Protein AF-A0A662WPT4-F1 (afdb_monomer)

Foldseek 3Di:
DWDDPDPPDIDDQDDDPPDDLLVSQQVVCVVVVNNPPPCSVVSSVVSSVVVVVVVVVVVVVVVVVVVVVVVVVVPPPPPAQFPDWDFDADPNDTDTQGHHPPDQLLVSQLVVLVVVQVVCCVPPVDDDDPVVSVVSSVVRSVVVVVVVVVVVVVVVVVVVVPDDDDDDDDDDDDDDDDDDDPPPVLAAFDDWDWDDPPPRDTDIQTHGPNDDLLVSLCVVCVVVVHDPVCSVVSSVVVVVVVVVD

Solvent-accessible surface area (backbone atoms only — not comparable to full-atom values): 14782 Å² total; per-residue (Å²): 84,85,40,80,76,58,95,92,39,71,47,74,47,81,82,62,92,91,60,58,59,59,60,47,39,47,54,48,36,41,73,75,70,44,58,85,43,98,53,31,70,58,49,39,54,54,51,30,50,52,50,52,52,51,50,50,50,53,52,50,53,49,50,53,50,50,51,53,54,51,54,57,67,75,62,57,72,82,71,76,74,57,76,47,69,48,82,41,78,56,97,89,44,78,44,73,49,72,40,51,85,92,63,55,46,58,60,55,22,40,52,50,44,53,56,54,44,54,51,47,29,72,76,69,72,52,82,77,52,78,64,55,50,50,50,48,19,54,52,46,20,47,50,49,50,52,54,53,52,50,51,51,48,52,53,52,49,58,56,57,74,64,59,74,84,78,79,91,74,92,78,84,86,83,88,89,81,82,91,78,77,89,76,50,92,42,53,57,76,72,52,66,47,78,42,75,70,84,82,86,50,70,48,77,46,77,40,32,72,66,56,53,52,66,59,49,31,49,49,48,23,65,73,70,74,44,63,74,84,49,31,65,60,48,26,51,53,52,52,52,55,62,72,74,109

pLDDT: mean 75.07, std 15.68, range [32.78, 92.69]

Nearest PDB structures (foldseek):
  2k8c-assembly1_B  TM=8.422E-01  e=6.485E-02  Homo sapiens
  2k8b-assembly1_B  TM=8.523E-01  e=1.254E-01  Homo sapiens
  3pst-assembly1_A  TM=7.151E-01  e=6.485E-02  Saccharomyces cerevisiae
  3psp-assembly1_A  TM=7.150E-01  e=9.865E-02  Saccharomyces cerevisiae

Mean predicted aligned error: 21.27 Å

Radius of gyration: 32.69 Å; Cα contacts (8 Å, |Δi|>4): 175; chains: 1; bounding box: 80×48×85 Å

Structure (mmCIF, N/CA/C/O backbone):
data_AF-A0A662WPT4-F1
#
_entry.id   AF-A0A662WPT4-F1
#
loop_
_atom_site.group_PDB
_atom_site.id
_atom_site.type_symbol
_atom_site.label_atom_id
_atom_site.label_alt_id
_atom_site.label_comp_id
_atom_site.label_asym_id
_atom_site.label_entity_id
_atom_site.label_seq_id
_atom_site.pdbx_PDB_ins_code
_atom_site.Cartn_x
_atom_site.Cartn_y
_atom_site.Cartn_z
_atom_site.occupancy
_atom_site.B_iso_or_equiv
_atom_site.auth_seq_id
_atom_site.auth_comp_id
_atom_site.auth_asym_id
_atom_site.auth_atom_id
_atom_site.pdbx_PDB_model_num
ATOM 1 N N . MET A 1 1 ? 23.064 -5.257 -16.727 1.00 77.50 1 MET A N 1
ATOM 2 C CA . MET A 1 1 ? 23.831 -3.993 -16.753 1.00 77.50 1 MET A CA 1
ATOM 3 C C . MET A 1 1 ? 24.475 -3.881 -18.125 1.00 77.50 1 MET A C 1
ATOM 5 O O . MET A 1 1 ? 25.220 -4.794 -18.463 1.00 77.50 1 MET A O 1
ATOM 9 N N . PRO A 1 2 ? 24.202 -2.824 -18.907 1.00 80.00 2 PRO A N 1
ATOM 10 C CA . PRO A 1 2 ? 24.787 -2.681 -20.236 1.00 80.00 2 PRO A CA 1
ATOM 11 C C . PRO A 1 2 ? 26.284 -2.364 -20.130 1.00 80.00 2 PRO A C 1
ATOM 13 O O . PRO A 1 2 ? 26.676 -1.429 -19.432 1.00 80.00 2 PRO A O 1
ATOM 16 N N . ILE A 1 3 ? 27.116 -3.149 -20.813 1.00 82.81 3 ILE A N 1
ATOM 17 C CA . ILE A 1 3 ? 28.569 -2.973 -20.894 1.00 82.81 3 ILE A CA 1
ATOM 18 C C . ILE A 1 3 ? 28.941 -2.600 -22.325 1.00 82.81 3 ILE A C 1
ATOM 20 O O . ILE A 1 3 ? 28.605 -3.314 -23.272 1.00 82.81 3 ILE A O 1
ATOM 24 N N . ASN A 1 4 ? 29.676 -1.499 -22.481 1.00 80.31 4 ASN A N 1
ATOM 25 C CA . ASN A 1 4 ? 30.210 -1.094 -23.774 1.00 80.31 4 ASN A CA 1
ATOM 26 C C . ASN A 1 4 ? 31.539 -1.816 -24.038 1.00 80.31 4 ASN A C 1
ATOM 28 O O . ASN A 1 4 ? 32.484 -1.695 -23.260 1.00 80.31 4 ASN A O 1
ATOM 32 N N . LEU A 1 5 ? 31.602 -2.572 -25.132 1.00 75.31 5 LEU A N 1
ATOM 33 C CA . LEU A 1 5 ? 32.751 -3.399 -25.512 1.00 75.31 5 LEU A CA 1
ATOM 34 C C . LEU A 1 5 ? 33.622 -2.744 -26.602 1.00 75.31 5 LEU A C 1
ATOM 36 O O . LEU A 1 5 ? 34.556 -3.375 -27.096 1.00 75.31 5 LEU A O 1
ATOM 40 N N . GLY A 1 6 ? 33.336 -1.490 -26.975 1.00 65.94 6 GLY A N 1
ATOM 41 C CA . GLY A 1 6 ? 33.958 -0.802 -28.111 1.00 65.94 6 GLY A CA 1
ATOM 42 C C . GLY A 1 6 ? 33.267 -1.097 -29.450 1.00 65.94 6 GLY A C 1
ATOM 43 O O . GLY A 1 6 ? 32.411 -1.974 -29.543 1.00 65.94 6 GLY A O 1
ATOM 44 N N . ASP A 1 7 ? 33.598 -0.3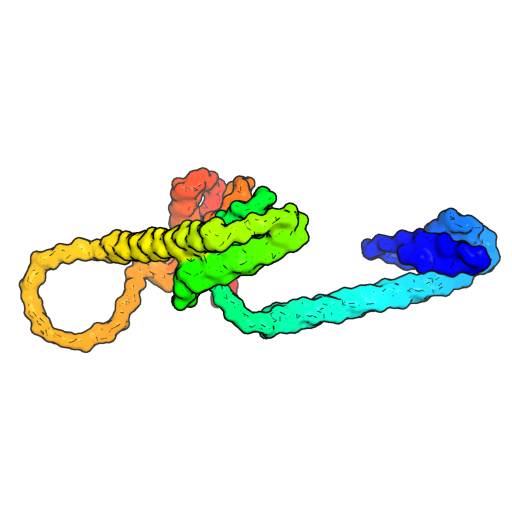20 -30.491 1.00 62.22 7 ASP A N 1
ATOM 45 C CA . ASP A 1 7 ? 33.079 -0.476 -31.868 1.00 62.22 7 ASP A CA 1
ATOM 46 C C . ASP A 1 7 ? 31.544 -0.641 -31.966 1.00 62.22 7 ASP A C 1
ATOM 48 O O . ASP A 1 7 ? 31.036 -1.487 -32.700 1.00 62.22 7 ASP A O 1
ATOM 52 N N . GLN A 1 8 ? 30.793 0.166 -31.202 1.00 58.94 8 GLN A N 1
ATOM 53 C CA . GLN A 1 8 ? 29.320 0.127 -31.127 1.00 58.94 8 GLN A CA 1
ATOM 54 C C . GLN A 1 8 ? 28.723 -1.213 -30.652 1.00 58.94 8 GLN A C 1
ATOM 56 O O . GLN A 1 8 ? 27.535 -1.461 -30.855 1.00 58.94 8 GLN A O 1
ATOM 61 N N . LYS A 1 9 ? 29.514 -2.081 -30.012 1.00 67.88 9 LYS A N 1
ATOM 62 C CA . LYS A 1 9 ? 29.007 -3.308 -29.395 1.00 67.88 9 LYS A CA 1
ATOM 63 C C . LYS A 1 9 ? 28.690 -3.071 -27.928 1.00 67.88 9 LYS A C 1
ATOM 65 O O . LYS A 1 9 ? 29.564 -2.733 -27.132 1.00 67.88 9 LYS A O 1
ATOM 70 N N . GLU A 1 10 ? 27.434 -3.303 -27.583 1.00 79.81 10 GLU A N 1
ATOM 71 C CA . GLU A 1 10 ? 26.943 -3.325 -26.212 1.00 79.81 10 GLU A CA 1
ATOM 72 C C . GLU A 1 10 ? 26.478 -4.741 -25.888 1.00 79.81 10 GLU A C 1
ATOM 74 O O . GLU A 1 10 ? 25.892 -5.422 -26.733 1.00 79.81 10 GLU A O 1
ATOM 79 N N . ALA A 1 11 ? 26.779 -5.204 -24.680 1.00 82.75 11 ALA A N 1
ATOM 80 C CA . ALA A 1 11 ? 26.314 -6.491 -24.191 1.00 82.75 11 ALA A CA 1
ATOM 81 C C . ALA A 1 11 ? 25.865 -6.363 -22.739 1.00 82.75 11 ALA A C 1
ATOM 83 O O . ALA A 1 11 ? 26.488 -5.663 -21.939 1.00 82.75 11 ALA A O 1
ATOM 84 N N . ASP A 1 12 ? 24.783 -7.054 -22.400 1.00 86.50 12 ASP A N 1
ATOM 85 C CA . ASP A 1 12 ? 24.249 -7.047 -21.048 1.00 86.50 12 ASP A CA 1
ATOM 86 C C . ASP A 1 12 ? 24.992 -8.043 -20.165 1.00 86.50 12 ASP A C 1
ATOM 88 O O . ASP A 1 12 ? 24.944 -9.256 -20.369 1.00 86.50 12 ASP A O 1
ATOM 92 N N . LEU A 1 13 ? 25.656 -7.516 -19.140 1.00 87.94 13 LEU A N 1
ATOM 93 C CA . LEU A 1 13 ? 26.200 -8.311 -18.054 1.00 87.94 13 LEU A CA 1
ATOM 94 C C . LEU A 1 13 ? 25.095 -8.555 -17.026 1.00 87.94 13 LEU A C 1
ATOM 96 O O . LEU A 1 13 ? 24.533 -7.615 -16.449 1.00 87.94 13 LEU A O 1
ATOM 100 N N . ILE A 1 14 ? 24.784 -9.831 -16.816 1.00 87.38 14 ILE A N 1
ATOM 101 C CA . ILE A 1 14 ? 23.844 -10.300 -15.800 1.00 87.38 14 ILE A CA 1
ATOM 102 C C . ILE A 1 14 ? 24.652 -10.615 -14.543 1.00 87.38 14 ILE A C 1
ATOM 104 O O . ILE A 1 14 ? 25.591 -11.403 -14.599 1.00 87.38 14 ILE A O 1
ATOM 108 N N . TYR A 1 15 ? 24.298 -9.982 -13.429 1.00 88.25 15 TYR A N 1
ATOM 109 C CA . TYR A 1 15 ? 24.916 -10.199 -12.125 1.00 88.25 15 TYR A CA 1
ATOM 110 C C . TYR A 1 15 ? 23.827 -10.560 -11.120 1.00 88.25 15 TYR A C 1
ATOM 112 O O . TYR A 1 15 ? 22.798 -9.882 -11.078 1.00 88.25 15 TYR A O 1
ATOM 120 N N . PHE A 1 16 ? 24.062 -11.605 -10.331 1.00 87.69 16 PHE A N 1
ATOM 121 C CA . PHE A 1 16 ? 23.187 -12.004 -9.236 1.00 87.69 16 PHE A CA 1
ATOM 122 C C . PHE A 1 16 ? 23.837 -11.660 -7.900 1.00 87.69 16 PHE A C 1
ATOM 124 O O . PHE A 1 16 ? 25.051 -11.765 -7.728 1.00 87.69 16 PHE A O 1
ATOM 131 N N . GLU A 1 17 ? 23.020 -11.224 -6.948 1.00 83.25 17 GLU A N 1
ATOM 132 C CA . GLU A 1 17 ? 23.488 -10.905 -5.606 1.00 83.25 17 GLU A CA 1
ATOM 133 C C . GLU A 1 17 ? 24.092 -12.147 -4.933 1.00 83.25 17 GLU A C 1
ATOM 135 O O . GLU A 1 17 ? 23.512 -13.231 -4.965 1.00 83.25 17 GLU A O 1
ATOM 140 N N . GLY A 1 18 ? 25.280 -11.988 -4.344 1.00 84.06 18 GLY A N 1
ATOM 141 C CA . GLY A 1 18 ? 26.042 -13.086 -3.743 1.00 84.06 18 GLY A CA 1
ATOM 142 C C . GLY A 1 18 ? 27.049 -13.754 -4.685 1.00 84.06 18 GLY A C 1
ATOM 143 O O . GLY A 1 18 ? 27.924 -14.478 -4.205 1.00 84.06 18 GLY A O 1
ATOM 144 N N . ASP A 1 19 ? 27.005 -13.467 -5.990 1.00 91.25 19 ASP A N 1
ATOM 145 C CA . ASP A 1 19 ? 28.020 -13.952 -6.925 1.00 91.25 19 ASP A CA 1
ATOM 146 C C . ASP A 1 19 ? 29.347 -13.195 -6.775 1.00 91.25 19 ASP A C 1
ATOM 148 O O . ASP A 1 19 ? 29.404 -11.990 -6.492 1.00 91.25 19 ASP A O 1
ATOM 152 N N . SER A 1 20 ? 30.447 -13.902 -7.053 1.00 92.69 20 SER A N 1
ATOM 153 C CA . SER A 1 20 ? 31.756 -13.273 -7.235 1.00 92.69 20 SER A CA 1
ATOM 154 C C . SER A 1 20 ? 31.750 -12.441 -8.512 1.00 92.69 20 SER A C 1
ATOM 156 O O . SER A 1 20 ? 31.581 -12.971 -9.610 1.00 92.69 20 SER A O 1
ATOM 158 N N . VAL A 1 21 ? 32.009 -11.141 -8.364 1.00 91.38 21 VAL A N 1
ATOM 159 C CA . VAL A 1 21 ? 32.091 -10.199 -9.487 1.00 91.38 21 VAL A CA 1
ATOM 160 C C . VAL A 1 21 ? 33.093 -10.677 -10.536 1.00 91.38 21 VAL A C 1
ATOM 162 O O . VAL A 1 21 ? 32.777 -10.690 -11.723 1.00 91.38 21 VAL A O 1
ATOM 165 N N . GLU A 1 22 ? 34.269 -11.130 -10.104 1.00 91.81 22 GLU A N 1
ATOM 166 C CA . GLU A 1 22 ? 35.325 -11.618 -10.995 1.00 91.81 22 GLU A CA 1
ATOM 167 C C . GLU A 1 22 ? 34.843 -12.825 -11.794 1.00 91.81 22 GLU A C 1
ATOM 169 O O . GLU A 1 22 ? 35.018 -12.874 -13.011 1.00 91.81 22 GLU A O 1
ATOM 174 N N . ARG A 1 23 ? 34.170 -13.772 -11.131 1.00 90.94 23 ARG A N 1
ATOM 175 C CA . ARG A 1 23 ? 33.665 -14.976 -11.789 1.00 90.94 23 ARG A CA 1
ATOM 176 C C . ARG A 1 23 ? 32.586 -14.654 -12.820 1.00 90.94 23 ARG A C 1
ATOM 178 O O . ARG A 1 23 ? 32.588 -15.223 -13.911 1.00 90.94 23 ARG A O 1
ATOM 185 N N . THR A 1 24 ? 31.683 -13.736 -12.494 1.00 92.19 24 THR A N 1
ATOM 186 C CA . THR A 1 24 ? 30.631 -13.277 -13.406 1.00 92.19 24 THR A CA 1
ATOM 187 C C . THR A 1 24 ? 31.223 -12.561 -14.621 1.00 92.19 24 THR A C 1
ATOM 189 O O . THR A 1 24 ? 30.808 -12.809 -15.753 1.00 92.19 24 THR A O 1
ATOM 192 N N . VAL A 1 25 ? 32.244 -11.726 -14.410 1.00 92.62 25 VAL A N 1
ATOM 193 C CA . VAL A 1 25 ? 32.966 -11.014 -15.473 1.00 92.62 25 VAL A CA 1
ATOM 194 C C . VAL A 1 25 ? 33.734 -11.974 -16.386 1.00 92.62 25 VAL A C 1
ATOM 196 O O . VAL A 1 25 ? 33.680 -11.822 -17.606 1.00 92.62 25 VAL A O 1
ATOM 199 N N . GLU A 1 26 ? 34.408 -12.984 -15.832 1.00 92.06 26 GLU A N 1
ATOM 200 C CA . GLU A 1 26 ? 35.077 -14.031 -16.615 1.00 92.06 26 GLU A CA 1
ATOM 201 C C . GLU A 1 26 ? 34.093 -14.752 -17.542 1.00 92.06 26 GLU A C 1
ATOM 203 O O . GLU A 1 26 ? 34.337 -14.865 -18.744 1.00 92.06 26 GLU A O 1
ATOM 208 N N . LEU A 1 27 ? 32.965 -15.217 -16.992 1.00 91.12 27 LEU A N 1
ATOM 209 C CA . LEU A 1 27 ? 31.932 -15.927 -17.750 1.00 91.12 27 LEU A CA 1
ATOM 210 C C . LEU A 1 27 ? 31.329 -15.044 -18.844 1.00 91.12 27 LEU A C 1
ATOM 212 O O . LEU A 1 27 ? 31.121 -15.509 -19.965 1.00 91.12 27 LEU A O 1
ATOM 216 N N . PHE A 1 28 ? 31.101 -13.768 -18.542 1.00 91.75 28 PHE A N 1
ATOM 217 C CA . PHE A 1 28 ? 30.627 -12.788 -19.510 1.00 91.75 28 PHE A CA 1
ATOM 218 C C . PHE A 1 28 ? 31.625 -12.592 -20.657 1.00 91.75 28 PHE A C 1
ATOM 220 O O . PHE A 1 28 ? 31.245 -12.712 -21.821 1.00 91.75 28 PHE A O 1
ATOM 227 N N . LEU A 1 29 ? 32.907 -12.357 -20.352 1.00 90.06 29 LEU A N 1
ATOM 228 C CA . LEU A 1 29 ? 33.952 -12.159 -21.362 1.00 90.06 29 LEU A CA 1
ATOM 229 C C . LEU A 1 29 ? 34.140 -13.397 -22.245 1.00 90.06 29 LEU A C 1
ATOM 231 O O . LEU A 1 29 ? 34.309 -13.265 -23.457 1.00 90.06 29 LEU A O 1
ATOM 235 N N . VAL A 1 30 ? 34.052 -14.599 -21.672 1.00 90.69 30 VAL A N 1
ATOM 236 C CA . VAL A 1 30 ? 34.029 -15.851 -22.442 1.00 90.69 30 VAL A CA 1
ATOM 237 C C . VAL A 1 30 ? 32.791 -15.912 -23.343 1.00 90.69 30 VAL A C 1
ATOM 239 O O . VAL A 1 30 ? 32.920 -16.203 -24.531 1.00 90.69 30 VAL A O 1
ATOM 242 N N . GLY A 1 31 ? 31.610 -15.578 -22.817 1.00 86.31 31 GLY A N 1
ATOM 243 C CA . GLY A 1 31 ? 30.342 -15.601 -23.551 1.00 86.31 31 GLY A CA 1
ATOM 244 C C . GLY A 1 31 ? 30.285 -14.643 -24.745 1.00 86.31 31 GLY A C 1
ATOM 245 O O . GLY A 1 31 ? 29.677 -14.971 -25.761 1.00 86.31 31 GLY A O 1
ATOM 246 N N . VAL A 1 32 ? 30.966 -13.496 -24.668 1.00 87.38 32 VAL A N 1
ATOM 247 C CA . VAL A 1 32 ? 31.072 -12.533 -25.782 1.00 87.38 32 VAL A CA 1
ATOM 248 C C . VAL A 1 32 ? 32.259 -12.807 -26.717 1.00 87.38 32 VAL A C 1
ATOM 250 O O . VAL A 1 32 ? 32.518 -12.027 -27.633 1.00 87.38 32 VAL A O 1
ATOM 253 N N . GLY A 1 33 ? 32.982 -13.916 -26.512 1.00 86.38 33 GLY A N 1
ATOM 254 C CA . GLY A 1 33 ? 34.097 -14.341 -27.364 1.00 86.38 33 GLY A CA 1
ATOM 255 C C . GLY A 1 33 ? 35.427 -13.630 -27.090 1.00 86.38 33 GLY A C 1
ATOM 256 O O . GLY A 1 33 ? 36.327 -13.676 -27.923 1.00 86.38 33 GLY A O 1
ATOM 257 N N . LEU A 1 34 ? 35.574 -12.976 -25.935 1.00 86.44 34 LEU A N 1
ATOM 258 C CA . LEU A 1 34 ? 36.806 -12.303 -25.496 1.00 86.44 34 LEU A CA 1
ATOM 259 C C 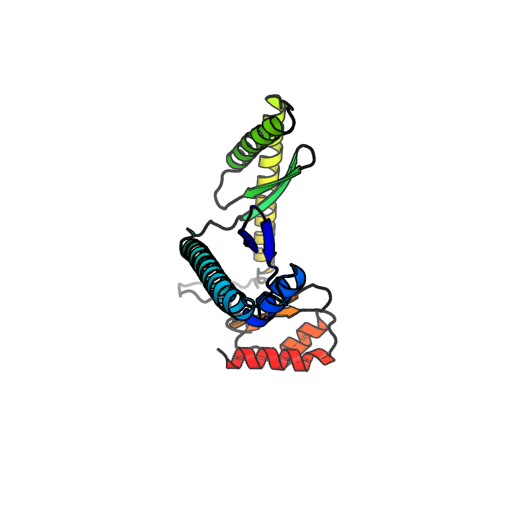. LEU A 1 34 ? 37.660 -13.155 -24.539 1.00 86.44 34 LEU A C 1
ATOM 261 O O . LEU A 1 34 ? 38.720 -12.704 -24.099 1.00 86.44 34 LEU A O 1
ATOM 265 N N . GLY A 1 35 ? 37.220 -14.384 -24.249 1.00 83.94 35 GLY A N 1
ATOM 266 C CA . GLY A 1 35 ? 37.861 -15.323 -23.320 1.00 83.94 35 GLY A CA 1
ATOM 267 C C . GLY A 1 35 ? 39.285 -15.751 -23.689 1.00 83.94 35 GLY A C 1
ATOM 268 O O . GLY A 1 35 ? 40.072 -16.066 -22.806 1.00 83.94 35 GLY A O 1
ATOM 269 N N . GLU A 1 36 ? 39.630 -15.729 -24.977 1.00 85.31 36 GLU A N 1
ATOM 270 C CA . GLU A 1 36 ? 40.949 -16.148 -25.483 1.00 85.31 36 GLU A CA 1
ATOM 271 C C . GLU A 1 36 ? 41.844 -14.963 -25.880 1.00 85.31 36 GLU A C 1
ATOM 273 O O . GLU A 1 36 ? 42.877 -15.141 -26.520 1.00 85.31 36 GLU A O 1
ATOM 278 N N . SER A 1 37 ? 41.451 -13.731 -25.539 1.00 83.50 37 SER A N 1
ATOM 279 C CA . SER A 1 37 ? 42.247 -12.548 -25.878 1.00 83.50 37 SER A CA 1
ATOM 280 C C . SER A 1 37 ? 43.478 -12.411 -24.976 1.00 83.50 37 SER A C 1
ATOM 282 O O . SER A 1 37 ? 43.398 -12.620 -23.768 1.00 83.50 37 SER A O 1
ATOM 284 N N . ASP A 1 38 ? 44.602 -11.936 -25.523 1.00 88.12 38 ASP A N 1
ATOM 285 C CA . ASP A 1 38 ? 45.810 -11.625 -24.730 1.00 88.12 38 ASP A CA 1
ATOM 286 C C . ASP A 1 38 ? 45.548 -10.567 -23.641 1.00 88.12 38 ASP A C 1
ATOM 288 O O . ASP A 1 38 ? 46.293 -10.440 -22.673 1.00 88.12 38 ASP A O 1
ATOM 292 N N . ARG A 1 39 ? 44.460 -9.802 -23.796 1.00 85.94 39 ARG A N 1
ATOM 293 C CA . ARG A 1 39 ? 44.004 -8.762 -22.867 1.00 85.94 39 ARG A CA 1
ATOM 294 C C . ARG A 1 39 ? 42.928 -9.256 -21.904 1.00 85.94 39 ARG A C 1
ATOM 296 O O . ARG A 1 39 ? 42.365 -8.447 -21.176 1.00 85.94 39 ARG A O 1
ATOM 303 N N . PHE A 1 40 ? 42.624 -10.555 -21.886 1.00 87.75 40 PHE A N 1
ATOM 304 C CA . PHE A 1 40 ? 41.558 -11.127 -21.066 1.00 87.75 40 PHE A CA 1
ATOM 305 C C . PHE A 1 40 ? 41.723 -10.760 -19.588 1.00 87.75 40 PHE A C 1
ATOM 307 O O . PHE A 1 40 ? 40.802 -10.209 -18.997 1.00 87.75 40 PHE A O 1
ATOM 314 N N . SER A 1 41 ? 42.916 -10.951 -19.017 1.00 87.94 41 SER A N 1
ATOM 315 C CA . SER A 1 41 ? 43.187 -10.617 -17.609 1.00 87.94 41 SER A CA 1
ATOM 316 C C . SER A 1 41 ? 43.025 -9.120 -17.305 1.00 87.94 41 SER A C 1
ATOM 318 O O . SER A 1 41 ? 42.517 -8.746 -16.243 1.00 87.94 41 SER A O 1
ATOM 320 N N . ASP A 1 42 ? 43.429 -8.253 -18.237 1.00 89.81 42 ASP A N 1
ATOM 321 C CA . ASP A 1 42 ? 43.286 -6.801 -18.095 1.00 89.81 42 ASP A CA 1
ATOM 322 C C . ASP A 1 42 ? 41.814 -6.384 -18.169 1.00 89.81 42 ASP A C 1
ATOM 324 O O . ASP A 1 42 ? 41.361 -5.552 -17.383 1.00 89.81 42 ASP A O 1
ATOM 328 N N . ASN A 1 43 ? 41.060 -6.987 -19.091 1.00 87.88 43 ASN A N 1
ATOM 329 C CA . ASN A 1 43 ? 39.632 -6.750 -19.272 1.00 87.88 43 ASN A CA 1
ATOM 330 C C . ASN A 1 43 ? 38.829 -7.255 -18.069 1.00 87.88 43 ASN A C 1
ATOM 332 O O . ASN A 1 43 ? 37.926 -6.556 -17.617 1.00 87.88 43 ASN A O 1
ATOM 336 N N . VAL A 1 44 ? 39.186 -8.418 -17.508 1.00 91.38 44 VAL A N 1
ATOM 337 C CA . VAL A 1 44 ? 38.585 -8.936 -16.270 1.00 91.38 44 VAL A CA 1
ATOM 338 C C . VAL A 1 44 ? 38.792 -7.937 -15.138 1.00 91.38 44 VAL A C 1
ATOM 340 O O . VAL A 1 44 ? 37.833 -7.567 -14.465 1.00 91.38 44 VAL A O 1
ATOM 343 N N . SER A 1 45 ? 40.018 -7.448 -14.957 1.00 91.06 45 SER A N 1
ATOM 344 C CA . SER A 1 45 ? 40.345 -6.513 -13.874 1.00 91.06 45 SER A CA 1
ATOM 345 C C . SER A 1 45 ? 39.596 -5.183 -14.013 1.00 91.06 45 SER A C 1
ATOM 347 O O . SER A 1 45 ? 39.013 -4.691 -13.047 1.00 91.06 45 SER A O 1
ATOM 349 N N . GLN A 1 46 ? 39.569 -4.617 -15.223 1.00 88.75 46 GLN A N 1
ATOM 350 C CA . GLN A 1 46 ? 38.892 -3.349 -15.507 1.00 88.75 46 GLN A CA 1
ATOM 351 C C . GLN A 1 46 ? 37.373 -3.462 -15.365 1.00 88.75 46 GLN A C 1
ATOM 353 O O . GLN A 1 46 ? 36.748 -2.624 -14.715 1.00 88.75 46 GLN A O 1
ATOM 358 N N . LEU A 1 47 ? 36.774 -4.510 -15.934 1.00 89.50 47 LEU A N 1
ATOM 359 C CA . LEU A 1 47 ? 35.328 -4.690 -15.887 1.00 89.50 47 LEU A CA 1
ATOM 360 C C . LEU A 1 47 ? 34.854 -5.045 -14.473 1.00 89.50 47 LEU A C 1
ATOM 362 O O . LEU A 1 47 ? 33.818 -4.550 -14.041 1.00 89.50 47 LEU A O 1
ATOM 366 N N . SER A 1 48 ? 35.642 -5.808 -13.710 1.00 92.31 48 SER A N 1
ATOM 367 C CA . SER A 1 48 ? 35.333 -6.099 -12.303 1.00 92.31 48 SER A CA 1
ATOM 368 C C . SER A 1 48 ? 35.342 -4.834 -11.443 1.00 92.31 48 SER A C 1
ATOM 370 O O . SER A 1 48 ? 34.469 -4.666 -10.594 1.00 92.31 48 SER A O 1
ATOM 372 N N . ALA A 1 49 ? 36.280 -3.910 -11.682 1.00 91.19 49 ALA A N 1
ATOM 373 C CA . ALA A 1 49 ? 36.300 -2.620 -10.994 1.00 91.19 49 ALA A CA 1
ATOM 374 C C . ALA A 1 49 ? 35.040 -1.791 -11.301 1.00 91.19 49 ALA A C 1
ATOM 376 O O . ALA A 1 49 ? 34.409 -1.281 -10.378 1.00 91.19 49 ALA A O 1
ATOM 377 N N . LEU A 1 50 ? 34.635 -1.735 -12.573 1.00 90.12 50 LEU A N 1
ATOM 378 C CA . LEU A 1 50 ? 33.438 -1.012 -13.007 1.00 90.12 50 LEU A CA 1
ATOM 379 C C . LEU A 1 50 ? 32.151 -1.623 -12.436 1.00 90.12 50 LEU A C 1
ATOM 381 O O . LEU A 1 50 ? 31.268 -0.900 -11.978 1.00 90.12 50 LEU A O 1
ATOM 385 N N . VAL A 1 51 ? 32.044 -2.954 -12.417 1.00 89.88 51 VAL A N 1
ATOM 386 C CA . VAL A 1 51 ? 30.887 -3.652 -11.837 1.00 89.88 51 VAL A CA 1
ATOM 387 C C . VAL A 1 51 ? 30.805 -3.395 -10.331 1.00 89.88 51 VAL A C 1
ATOM 389 O O . VAL A 1 51 ? 29.732 -3.053 -9.843 1.00 89.88 51 VAL A O 1
ATOM 392 N N . ARG A 1 52 ? 31.924 -3.470 -9.595 1.00 91.81 52 ARG A N 1
ATOM 393 C CA . ARG A 1 52 ? 31.968 -3.149 -8.154 1.00 91.81 52 ARG A CA 1
ATOM 394 C C . ARG A 1 52 ? 31.554 -1.705 -7.871 1.00 91.81 52 ARG A C 1
ATOM 396 O O . ARG A 1 52 ? 30.765 -1.474 -6.961 1.00 91.81 52 ARG A O 1
ATOM 403 N N . GLU A 1 53 ? 32.053 -0.750 -8.655 1.00 90.19 53 GLU A N 1
ATOM 404 C CA . GLU A 1 53 ? 31.674 0.663 -8.542 1.00 90.19 53 GLU A CA 1
ATOM 405 C C . GLU A 1 53 ? 30.169 0.852 -8.766 1.00 90.19 53 GLU A C 1
ATOM 407 O O . GLU A 1 53 ? 29.495 1.511 -7.974 1.00 90.19 53 GLU A O 1
ATOM 412 N N . ARG A 1 54 ? 29.609 0.216 -9.801 1.00 87.94 54 ARG A N 1
ATOM 413 C CA . ARG A 1 54 ? 28.174 0.301 -10.080 1.00 87.94 54 ARG A CA 1
ATOM 414 C C . ARG A 1 54 ? 27.310 -0.358 -9.012 1.00 87.94 54 ARG A C 1
ATOM 416 O O . ARG A 1 54 ? 26.261 0.190 -8.686 1.00 87.94 54 ARG A O 1
ATOM 423 N N . LEU A 1 55 ? 27.729 -1.501 -8.475 1.00 88.25 55 LEU A N 1
ATOM 424 C CA . LEU A 1 55 ? 27.029 -2.168 -7.377 1.00 88.25 55 LEU A CA 1
ATOM 425 C C . LEU A 1 55 ? 27.032 -1.298 -6.115 1.00 88.25 55 LEU A C 1
ATOM 427 O O . LEU A 1 55 ? 25.982 -1.123 -5.504 1.00 88.25 55 LEU A O 1
ATOM 431 N N . ALA A 1 56 ? 28.169 -0.683 -5.779 1.00 89.38 56 ALA A N 1
ATOM 432 C CA . ALA A 1 56 ? 28.266 0.244 -4.655 1.00 89.38 56 ALA A CA 1
ATOM 433 C C . ALA A 1 56 ? 27.356 1.472 -4.839 1.00 89.38 56 ALA A C 1
ATOM 435 O O . ALA A 1 56 ? 26.660 1.861 -3.903 1.00 89.38 56 ALA A O 1
ATOM 436 N N . ALA A 1 57 ? 27.298 2.039 -6.049 1.00 88.19 57 ALA A N 1
ATOM 437 C CA . ALA A 1 57 ? 26.403 3.153 -6.364 1.00 88.19 57 ALA A CA 1
ATOM 438 C C . ALA A 1 57 ? 24.918 2.767 -6.223 1.00 88.19 57 ALA A C 1
ATOM 440 O O . ALA A 1 57 ? 24.156 3.493 -5.593 1.00 88.19 57 ALA A O 1
ATOM 441 N N . LEU A 1 58 ? 24.518 1.595 -6.729 1.00 85.88 58 LEU A N 1
ATOM 442 C CA . LEU A 1 58 ? 23.146 1.089 -6.593 1.00 85.88 58 LEU A CA 1
ATOM 443 C C . LEU A 1 58 ? 22.771 0.797 -5.136 1.00 85.88 58 LEU A C 1
ATOM 445 O O . LEU A 1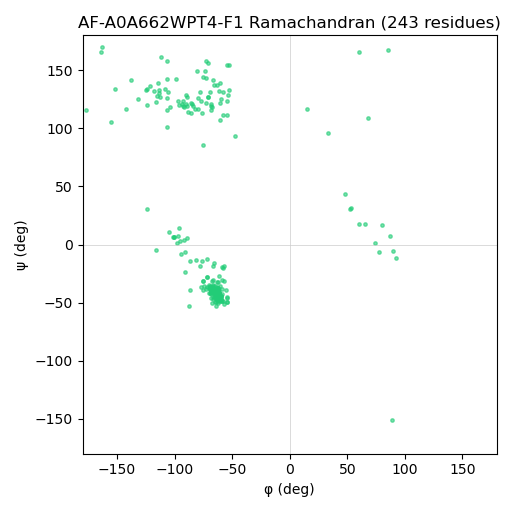 58 ? 21.627 1.009 -4.739 1.00 85.88 58 LEU A O 1
ATOM 449 N N . GLN A 1 59 ? 23.718 0.311 -4.333 1.00 83.62 59 GLN A N 1
ATOM 450 C CA . GLN A 1 59 ? 23.509 0.086 -2.906 1.00 83.62 59 GLN A CA 1
ATOM 451 C C . GLN A 1 59 ? 23.366 1.415 -2.151 1.00 83.62 59 GLN A C 1
ATOM 453 O O . GLN A 1 59 ? 22.525 1.531 -1.263 1.00 83.62 59 GLN A O 1
ATOM 458 N N . GLN A 1 60 ? 24.137 2.433 -2.534 1.00 84.00 60 GLN A N 1
ATOM 459 C CA . GLN A 1 60 ? 24.034 3.774 -1.968 1.00 84.00 60 GLN A CA 1
ATOM 460 C C . GLN A 1 60 ? 22.718 4.466 -2.359 1.00 84.00 60 GLN A C 1
ATOM 462 O O . GLN A 1 60 ? 22.077 5.064 -1.498 1.00 84.00 60 GLN A O 1
ATOM 467 N N . GLU A 1 61 ? 22.274 4.340 -3.614 1.00 82.69 61 GLU A N 1
ATOM 468 C CA . GLU A 1 61 ? 20.958 4.817 -4.067 1.00 82.69 61 GLU A CA 1
ATOM 469 C C . GLU A 1 61 ? 19.818 4.114 -3.314 1.00 82.69 61 GLU A C 1
ATOM 471 O O . GLU A 1 61 ? 18.884 4.775 -2.867 1.00 82.69 61 GLU A O 1
ATOM 476 N N . GLN A 1 62 ? 19.914 2.798 -3.088 1.00 79.38 62 GLN A N 1
ATOM 477 C CA . GLN A 1 62 ? 18.935 2.060 -2.281 1.00 79.38 62 GLN A CA 1
ATOM 478 C C . GLN A 1 62 ? 18.932 2.490 -0.811 1.00 79.38 62 GLN A C 1
ATOM 480 O O . GLN A 1 62 ? 17.861 2.626 -0.230 1.00 79.38 62 GLN A O 1
ATOM 485 N N . GLN A 1 63 ? 20.094 2.753 -0.209 1.00 77.06 63 GLN A N 1
ATOM 486 C CA . GLN A 1 63 ? 20.176 3.259 1.166 1.00 77.06 63 GLN A CA 1
ATOM 487 C C . GLN A 1 63 ? 19.616 4.680 1.293 1.00 77.06 63 GLN A C 1
ATOM 489 O O . GLN A 1 63 ? 18.952 4.991 2.277 1.00 77.06 63 GLN A O 1
ATOM 494 N N . GLN A 1 64 ? 19.844 5.539 0.297 1.00 75.12 64 GLN A N 1
ATOM 495 C CA . GLN A 1 64 ? 19.254 6.879 0.260 1.00 75.12 64 GLN A CA 1
ATOM 496 C C . GLN A 1 64 ? 17.740 6.826 0.045 1.00 75.12 64 GLN A C 1
ATOM 498 O O . GLN A 1 64 ? 17.014 7.569 0.701 1.00 75.12 64 GLN A O 1
ATOM 503 N N . ALA A 1 65 ? 17.255 5.926 -0.814 1.00 71.62 65 ALA A N 1
ATOM 504 C CA . ALA A 1 65 ? 15.828 5.684 -0.985 1.00 71.62 65 ALA A CA 1
ATOM 505 C C . ALA A 1 65 ? 15.199 5.139 0.309 1.00 71.62 65 ALA A C 1
ATOM 507 O O . ALA A 1 65 ? 14.175 5.655 0.739 1.00 71.62 65 ALA A O 1
ATOM 508 N N . GLN A 1 66 ? 15.840 4.181 0.988 1.00 63.34 66 GLN A N 1
ATOM 509 C CA . GLN A 1 66 ? 15.384 3.657 2.283 1.00 63.34 66 GLN A CA 1
ATOM 510 C C . GLN A 1 66 ? 15.369 4.733 3.376 1.00 63.34 66 GLN A C 1
ATOM 512 O O . GLN A 1 66 ? 14.400 4.810 4.119 1.00 63.34 66 GLN A O 1
ATOM 517 N N . GLN A 1 67 ? 16.364 5.625 3.434 1.00 61.69 67 GLN A N 1
ATOM 518 C CA . GLN A 1 67 ? 16.368 6.754 4.378 1.00 61.69 67 GLN A CA 1
ATOM 519 C C . GLN A 1 67 ? 15.278 7.790 4.077 1.00 61.69 67 GLN A C 1
ATOM 521 O O . GLN A 1 67 ? 14.763 8.411 5.004 1.00 61.69 67 GLN A O 1
ATOM 526 N N . GLN A 1 68 ? 14.899 7.972 2.809 1.00 56.38 68 GLN A N 1
ATOM 527 C CA . GLN A 1 68 ? 13.740 8.796 2.452 1.00 56.38 68 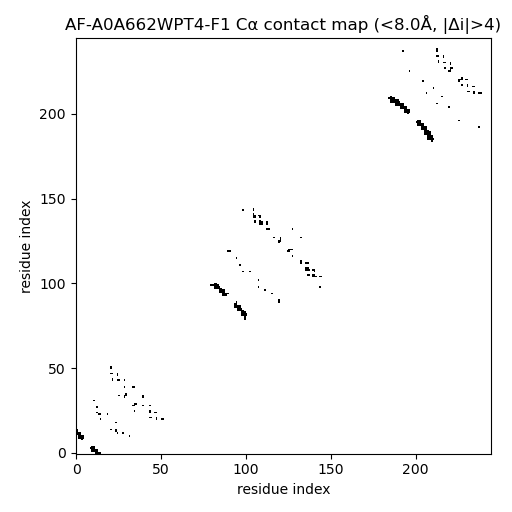GLN A CA 1
ATOM 528 C C . GLN A 1 68 ? 12.428 8.128 2.883 1.00 56.38 68 GLN A C 1
ATOM 530 O O . GLN A 1 68 ? 11.562 8.813 3.416 1.00 56.38 68 GLN A O 1
ATOM 535 N N . VAL A 1 69 ? 12.313 6.798 2.770 1.00 55.62 69 VAL A N 1
ATOM 536 C CA . VAL A 1 69 ? 11.131 6.056 3.248 1.00 55.62 69 VAL A CA 1
ATOM 537 C C . VAL A 1 69 ? 11.050 6.051 4.787 1.00 55.62 69 VAL A C 1
ATOM 539 O O . VAL A 1 69 ? 9.966 6.176 5.349 1.00 55.62 69 VAL A O 1
ATOM 542 N N . GLU A 1 70 ? 12.183 5.983 5.490 1.00 49.59 70 GLU A N 1
ATOM 543 C CA . GLU A 1 70 ? 12.252 5.969 6.962 1.00 49.59 70 GLU A CA 1
ATOM 544 C C . GLU A 1 70 ? 12.007 7.365 7.582 1.00 49.59 70 GLU A C 1
ATOM 546 O O . GLU A 1 70 ? 11.387 7.492 8.644 1.00 49.59 70 GLU A O 1
ATOM 551 N N . ALA A 1 71 ? 12.390 8.438 6.879 1.00 49.25 71 ALA A N 1
ATOM 552 C CA . ALA A 1 71 ? 12.034 9.815 7.237 1.00 49.25 71 ALA A CA 1
ATOM 553 C C . ALA A 1 71 ? 10.546 10.139 6.972 1.00 49.25 71 ALA A C 1
ATOM 555 O O . ALA A 1 71 ? 9.958 10.944 7.694 1.00 49.25 71 ALA A O 1
ATOM 556 N N . GLU A 1 72 ? 9.907 9.480 5.998 1.00 44.78 72 GLU A N 1
ATOM 557 C CA . GLU A 1 72 ? 8.455 9.567 5.757 1.00 44.78 72 GLU A CA 1
ATOM 558 C C . GLU A 1 72 ? 7.621 8.664 6.686 1.00 44.78 72 GLU A C 1
ATOM 560 O O . GLU A 1 72 ? 6.415 8.863 6.811 1.00 44.78 72 GLU A O 1
ATOM 565 N N . GLN A 1 73 ? 8.241 7.719 7.400 1.00 45.62 73 GLN A N 1
ATOM 566 C CA . GLN A 1 73 ? 7.585 6.921 8.448 1.00 45.62 73 GLN A CA 1
ATOM 567 C C . GLN A 1 73 ? 7.693 7.550 9.844 1.00 45.62 73 GLN A C 1
ATOM 569 O O . GLN A 1 73 ? 6.842 7.306 10.695 1.00 45.62 73 GLN A O 1
ATOM 574 N N . THR A 1 74 ? 8.687 8.408 10.085 1.00 43.00 74 THR A N 1
ATOM 575 C CA . THR A 1 74 ? 8.847 9.130 11.364 1.00 43.00 74 THR A CA 1
ATOM 576 C C . THR A 1 74 ? 8.222 10.528 11.373 1.00 43.00 74 THR A C 1
ATOM 578 O O . THR A 1 74 ? 8.107 11.139 12.436 1.00 43.00 74 THR A O 1
ATOM 581 N N . ALA A 1 75 ? 7.759 11.018 10.219 1.00 45.50 75 ALA A N 1
ATOM 582 C CA . ALA A 1 75 ? 7.058 12.293 10.075 1.00 45.50 75 ALA A CA 1
ATOM 583 C C . ALA A 1 75 ? 5.672 12.157 9.418 1.00 45.50 75 ALA A C 1
ATOM 585 O O . ALA A 1 75 ? 5.204 13.097 8.774 1.00 45.50 75 ALA A O 1
ATOM 586 N N . GLN A 1 76 ? 4.979 11.026 9.596 1.00 41.12 76 GLN A N 1
ATOM 587 C CA . GLN A 1 76 ? 3.532 11.029 9.384 1.00 41.12 76 GLN A CA 1
ATOM 588 C C . GLN A 1 76 ? 2.900 11.897 10.484 1.00 41.12 76 GLN A C 1
ATOM 590 O O . GLN A 1 76 ? 3.018 11.543 11.661 1.00 41.12 76 GLN A O 1
ATOM 595 N N . PRO A 1 77 ? 2.210 13.017 10.171 1.00 49.09 77 PRO A N 1
ATOM 596 C CA . PRO A 1 77 ? 1.150 13.443 11.073 1.00 49.09 77 PRO A CA 1
ATOM 597 C C . PRO A 1 77 ? 0.252 12.221 11.214 1.00 49.09 77 PRO A C 1
ATOM 599 O O . PRO A 1 77 ? -0.072 11.624 10.190 1.00 49.09 77 PRO A O 1
ATOM 602 N N . THR A 1 78 ? -0.070 11.809 12.438 1.00 50.78 78 THR A N 1
ATOM 603 C CA . THR A 1 78 ? -0.994 10.711 12.723 1.00 50.78 78 THR A CA 1
ATOM 604 C C . THR A 1 78 ? -2.235 10.929 11.868 1.00 50.78 78 THR A C 1
ATOM 606 O O . THR A 1 78 ? -3.093 11.739 12.223 1.00 50.78 78 THR A O 1
ATOM 6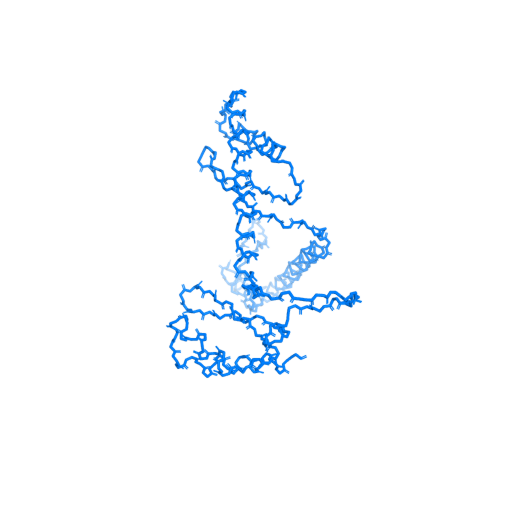09 N N . GLN A 1 79 ? -2.293 10.321 10.680 1.00 56.03 79 GLN A N 1
ATOM 610 C CA . GLN A 1 79 ? -3.482 10.430 9.867 1.00 56.03 79 GLN A CA 1
ATOM 611 C C . GLN A 1 79 ? -4.503 9.641 10.666 1.00 56.03 79 GLN A C 1
ATOM 613 O O . GLN A 1 79 ? -4.227 8.486 11.012 1.00 56.03 79 GLN A O 1
ATOM 618 N N . PRO A 1 80 ? -5.595 10.290 11.103 1.00 63.25 80 PRO A N 1
ATOM 619 C CA . PRO A 1 80 ? -6.582 9.615 11.922 1.00 63.25 80 PRO A CA 1
ATOM 620 C C . PRO A 1 80 ? -6.988 8.341 11.188 1.00 63.25 80 PRO A C 1
ATOM 622 O O . PRO A 1 80 ? -7.202 8.384 9.983 1.00 63.25 80 PRO A O 1
ATOM 625 N N . GLN A 1 81 ? -7.035 7.204 11.876 1.00 75.94 81 GLN A N 1
ATOM 626 C CA . GLN A 1 81 ? -7.527 5.985 11.242 1.00 75.94 81 GLN A CA 1
ATOM 627 C C . GLN A 1 81 ? -9.014 6.183 10.916 1.00 75.94 81 GLN A C 1
ATOM 629 O O . GLN A 1 81 ? -9.744 6.742 11.746 1.00 75.94 81 GLN A O 1
ATOM 634 N N . PRO A 1 82 ? -9.485 5.770 9.727 1.00 86.94 82 PRO A N 1
ATOM 635 C CA . PRO A 1 82 ? -10.895 5.880 9.405 1.00 86.94 82 PRO A CA 1
ATOM 636 C C . PRO A 1 82 ? -11.704 5.015 10.368 1.00 86.94 82 PRO A C 1
ATOM 638 O O . PRO A 1 82 ? -11.355 3.874 10.662 1.00 86.94 82 PRO A O 1
ATOM 641 N N . LEU A 1 83 ? -12.820 5.559 10.843 1.00 86.56 83 LEU A N 1
ATOM 642 C CA . LEU A 1 83 ? -13.784 4.826 11.650 1.00 86.56 83 LEU A CA 1
ATOM 643 C C . LEU A 1 83 ? -14.354 3.633 10.879 1.00 86.56 83 LEU A C 1
ATOM 645 O O . LEU A 1 83 ? -14.664 2.612 11.491 1.00 86.56 83 LEU A O 1
ATOM 649 N N . PHE A 1 84 ? -14.555 3.773 9.571 1.00 88.94 84 PHE A N 1
ATOM 650 C CA . PHE A 1 84 ? -14.898 2.691 8.650 1.00 88.94 84 PHE A CA 1
ATOM 651 C C . PHE A 1 84 ? -14.655 3.128 7.202 1.00 88.94 84 PHE A C 1
ATOM 653 O O . PHE A 1 84 ? -14.532 4.320 6.912 1.00 88.94 84 PHE A O 1
ATOM 660 N N . ALA A 1 85 ? -14.644 2.153 6.294 1.00 91.50 85 ALA A N 1
ATOM 661 C CA . ALA A 1 85 ? -14.606 2.380 4.858 1.00 91.50 85 ALA A CA 1
ATOM 662 C C . ALA A 1 85 ? -15.795 1.691 4.171 1.00 91.50 85 ALA A C 1
ATOM 664 O O . ALA A 1 85 ? -16.090 0.530 4.454 1.00 91.50 85 ALA A O 1
ATOM 665 N N . ILE A 1 86 ? -16.470 2.400 3.265 1.00 88.00 86 ILE A N 1
ATOM 666 C CA . ILE A 1 86 ? -17.574 1.867 2.458 1.00 88.00 86 ILE A CA 1
ATOM 667 C C . ILE A 1 86 ? -17.058 1.609 1.035 1.00 88.00 86 ILE A C 1
ATOM 669 O O . ILE A 1 86 ? -16.683 2.571 0.359 1.00 88.00 86 ILE A O 1
ATOM 673 N N . PRO A 1 87 ? -17.066 0.363 0.531 1.00 87.06 87 PRO A N 1
ATOM 674 C CA . PRO A 1 87 ? -16.755 0.095 -0.867 1.00 87.06 87 PRO A CA 1
ATOM 675 C C . PRO A 1 87 ? -17.915 0.546 -1.765 1.00 87.06 87 PRO A C 1
ATOM 677 O O . PRO A 1 87 ? -19.047 0.077 -1.644 1.00 87.06 87 PRO A O 1
ATOM 680 N N . VAL A 1 88 ? -17.632 1.443 -2.704 1.00 84.31 88 VAL A N 1
ATOM 681 C CA . VAL A 1 88 ? -18.584 1.988 -3.675 1.00 84.31 88 VAL A CA 1
ATOM 682 C C . VAL A 1 88 ? -18.156 1.568 -5.073 1.00 84.31 88 VAL A C 1
ATOM 684 O O . VAL A 1 88 ? -17.048 1.865 -5.511 1.00 84.31 88 VAL A O 1
ATOM 687 N N . THR A 1 89 ? -19.035 0.878 -5.797 1.00 81.25 89 THR A N 1
ATOM 688 C CA . THR A 1 89 ? -18.745 0.463 -7.175 1.00 81.25 89 THR A CA 1
ATOM 689 C C . THR A 1 89 ? -19.241 1.516 -8.159 1.00 81.25 89 THR A C 1
ATOM 691 O O . THR A 1 89 ? -20.443 1.761 -8.243 1.00 81.25 89 THR A O 1
ATOM 694 N N . LEU A 1 90 ? -18.331 2.104 -8.933 1.00 74.25 90 LEU A N 1
ATOM 695 C CA . LEU A 1 90 ? -18.638 3.066 -9.992 1.00 74.25 90 LEU A CA 1
ATOM 696 C C . LEU A 1 90 ? -18.038 2.564 -11.305 1.00 74.25 90 LEU A C 1
ATOM 698 O O . LEU A 1 90 ? -16.833 2.347 -11.410 1.00 74.25 90 LEU A O 1
ATOM 702 N N . SER A 1 91 ? -18.889 2.344 -12.308 1.00 69.88 91 SER A N 1
ATOM 703 C CA . SER A 1 91 ? -18.480 1.899 -13.651 1.00 69.88 91 SER A CA 1
ATOM 704 C C . SER A 1 91 ? -17.596 0.639 -13.680 1.00 69.88 91 SER A C 1
ATOM 706 O O . SER A 1 91 ? -16.762 0.479 -14.566 1.00 69.88 91 SER A O 1
ATOM 708 N N . GLY A 1 92 ? -17.785 -0.268 -12.715 1.00 69.88 92 GLY A N 1
ATOM 709 C CA . GLY A 1 92 ? -17.021 -1.516 -12.596 1.00 69.88 92 GLY A CA 1
ATOM 710 C C . GLY A 1 92 ? -15.745 -1.420 -11.752 1.00 69.88 92 GLY A C 1
ATOM 711 O O . GLY A 1 92 ? -15.145 -2.455 -11.478 1.00 69.88 92 GLY A O 1
ATOM 712 N N . ASN A 1 93 ? -15.368 -0.223 -11.291 1.00 74.56 93 ASN A N 1
ATOM 713 C CA . ASN A 1 93 ? -14.264 -0.011 -10.354 1.00 74.56 93 ASN A CA 1
ATOM 714 C C . ASN A 1 93 ? -14.794 0.154 -8.925 1.00 74.56 93 ASN A C 1
ATOM 716 O O . ASN A 1 93 ? -15.834 0.779 -8.715 1.00 74.56 93 ASN A O 1
ATOM 720 N N . VAL A 1 94 ? -14.074 -0.390 -7.942 1.00 82.38 94 VAL A N 1
ATOM 721 C CA . VAL A 1 94 ? -14.406 -0.254 -6.516 1.00 82.38 94 VAL A CA 1
ATOM 722 C C . VAL A 1 94 ? -13.575 0.874 -5.912 1.00 82.38 94 VAL A C 1
ATOM 724 O O . VAL A 1 94 ? -12.349 0.844 -5.968 1.00 82.38 94 VAL A O 1
ATOM 727 N N . TYR A 1 95 ? -14.250 1.852 -5.318 1.00 83.00 95 TYR A N 1
ATOM 728 C CA . TYR A 1 95 ? -13.658 2.986 -4.617 1.00 83.00 95 TYR A CA 1
ATOM 729 C C . TYR A 1 95 ? -14.072 2.946 -3.147 1.00 83.00 95 TYR A C 1
ATOM 731 O O . TYR A 1 95 ? -15.254 2.813 -2.850 1.00 83.00 95 TYR A O 1
ATOM 739 N N . ASN A 1 96 ? -13.124 3.098 -2.226 1.00 86.31 96 ASN A N 1
ATOM 740 C CA . ASN A 1 96 ? -13.423 3.114 -0.795 1.00 86.31 96 ASN A CA 1
ATOM 741 C C . ASN A 1 96 ? -13.699 4.546 -0.329 1.00 86.31 96 ASN A C 1
ATOM 743 O O . ASN A 1 96 ? -12.844 5.419 -0.471 1.00 86.31 96 ASN A O 1
ATOM 747 N N . LEU A 1 97 ? -14.892 4.787 0.215 1.00 89.56 97 LEU A N 1
ATOM 748 C CA . LEU A 1 97 ? -15.209 6.008 0.948 1.00 89.56 97 LEU A CA 1
ATOM 749 C C . LEU A 1 97 ? -14.782 5.814 2.397 1.00 89.56 97 LEU A C 1
ATOM 751 O O . LEU A 1 97 ? -15.370 5.004 3.110 1.00 89.56 97 LEU A O 1
ATOM 755 N N . GLU A 1 98 ? -13.778 6.563 2.825 1.00 89.69 98 GLU A N 1
ATOM 756 C CA . GLU A 1 98 ? -13.275 6.554 4.195 1.00 89.69 98 GLU A CA 1
ATOM 757 C C . GLU A 1 98 ? -14.018 7.596 5.032 1.00 89.69 98 GLU A C 1
ATOM 759 O O . GLU A 1 98 ? -14.134 8.757 4.636 1.00 89.69 98 GLU A O 1
ATOM 764 N N . TYR A 1 99 ? -14.539 7.179 6.183 1.00 87.81 99 TYR A N 1
ATOM 765 C CA . TYR A 1 99 ? -15.221 8.064 7.119 1.00 87.81 99 TYR A CA 1
ATOM 766 C C . TYR A 1 99 ? -14.420 8.170 8.413 1.00 87.81 99 TYR A C 1
ATOM 768 O O . TYR A 1 99 ? -14.062 7.153 9.005 1.00 87.81 99 TYR A O 1
ATOM 776 N N . PHE A 1 10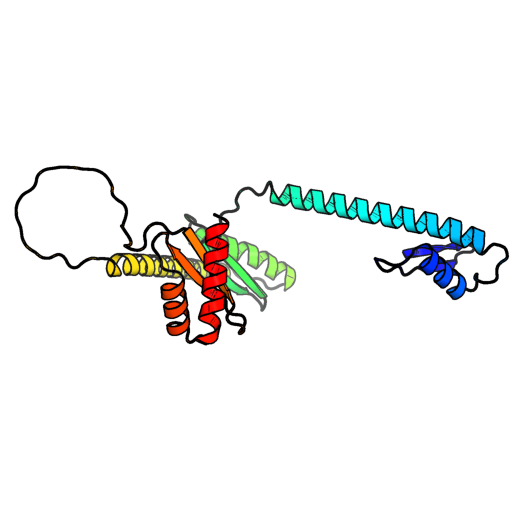0 ? -14.172 9.392 8.878 1.00 89.88 100 PHE A N 1
ATOM 777 C CA . PHE A 1 100 ? -13.417 9.681 10.097 1.00 89.88 100 PHE A CA 1
ATOM 778 C C . PHE A 1 100 ? -14.323 10.276 11.180 1.00 89.88 100 PHE A C 1
ATOM 780 O O . PHE A 1 100 ? -15.417 10.780 10.914 1.00 89.88 100 PHE A O 1
ATOM 787 N N . GLU A 1 101 ? -13.872 10.219 12.430 1.00 85.12 101 GLU A N 1
ATOM 788 C CA . GLU A 1 101 ? -14.648 10.711 13.567 1.00 85.12 101 GLU A CA 1
ATOM 789 C C . GLU A 1 101 ? -14.967 12.210 13.460 1.00 85.12 101 GLU A C 1
ATOM 791 O O . GLU A 1 101 ? -14.138 13.024 13.054 1.00 85.12 101 GLU A O 1
ATOM 796 N N . GLY A 1 102 ? -16.202 12.577 13.818 1.00 83.06 102 GLY A N 1
ATOM 797 C CA . GLY A 1 102 ? -16.668 13.966 13.834 1.00 83.06 102 GLY A CA 1
ATOM 798 C C . GLY A 1 102 ? -16.945 14.581 12.459 1.00 83.06 102 GLY A C 1
ATOM 799 O O . GLY A 1 102 ? -17.334 15.748 12.394 1.00 83.06 102 GLY A O 1
ATOM 800 N N . GLN A 1 103 ? -16.771 13.831 11.369 1.00 87.44 103 GLN A N 1
ATOM 801 C CA . GLN A 1 103 ? -17.098 14.316 10.033 1.00 87.44 103 GLN A CA 1
ATOM 802 C C . GLN A 1 103 ? -18.611 14.440 9.812 1.00 87.44 103 GLN A C 1
ATOM 804 O O . GLN A 1 103 ? -19.424 13.801 10.473 1.00 87.44 103 GLN A O 1
ATOM 809 N N . GLU A 1 104 ? -19.005 15.298 8.873 1.00 89.31 104 GLU A N 1
ATOM 810 C CA . GLU A 1 104 ? -20.410 15.502 8.524 1.00 89.31 104 GLU A CA 1
ATOM 811 C C . GLU A 1 104 ? -20.785 14.561 7.360 1.00 89.31 104 GLU A C 1
ATOM 813 O O . GLU A 1 104 ? -20.172 14.660 6.292 1.00 89.31 104 GLU A O 1
ATOM 818 N N . PRO A 1 105 ? -21.755 13.636 7.526 1.00 86.19 105 PRO A N 1
ATOM 819 C CA . PRO A 1 105 ? -22.058 12.607 6.528 1.00 86.19 105 PRO A CA 1
ATOM 820 C C . PRO A 1 105 ? -22.372 13.132 5.122 1.00 86.19 105 PRO A C 1
ATOM 822 O O . PRO A 1 105 ? -21.928 12.539 4.138 1.00 86.19 105 PRO A O 1
ATOM 825 N N . ASN A 1 106 ? -23.100 14.248 4.996 1.00 85.31 106 ASN A N 1
ATOM 826 C CA . ASN A 1 106 ? -23.441 14.816 3.690 1.00 85.31 106 ASN A CA 1
ATOM 827 C C . ASN A 1 106 ? -22.227 15.453 3.019 1.00 85.31 106 ASN A C 1
ATOM 829 O O . ASN A 1 106 ? -22.096 15.348 1.800 1.00 85.31 106 ASN A O 1
ATOM 833 N N . TYR A 1 107 ? -21.347 16.093 3.791 1.00 85.25 107 TYR A N 1
ATOM 834 C CA . TYR A 1 107 ? -20.096 16.657 3.292 1.00 85.25 107 TYR A CA 1
ATOM 835 C C . TYR A 1 107 ? -19.154 15.573 2.753 1.00 85.25 107 TYR A C 1
ATOM 837 O O . TYR A 1 107 ? -18.638 15.705 1.641 1.00 85.25 107 TYR A O 1
ATOM 845 N N . VAL A 1 108 ? -18.970 14.478 3.500 1.00 87.38 108 VAL A N 1
ATOM 846 C CA . VAL A 1 108 ? -18.127 13.347 3.072 1.00 87.38 108 VAL A CA 1
ATOM 847 C C . VAL A 1 108 ? -18.700 12.691 1.814 1.00 87.38 108 VAL A C 1
ATOM 849 O O . VAL A 1 108 ? -17.983 12.515 0.828 1.00 87.38 108 VAL A O 1
ATOM 852 N N . ALA A 1 109 ? -20.006 12.406 1.804 1.00 85.88 109 ALA A N 1
ATOM 853 C CA . ALA A 1 109 ? -20.695 11.835 0.649 1.00 85.88 109 ALA A CA 1
ATOM 854 C C . ALA A 1 109 ? -20.601 12.733 -0.595 1.00 85.88 109 ALA A C 1
ATOM 856 O O . ALA A 1 109 ? -20.318 12.248 -1.689 1.00 85.88 109 ALA A O 1
ATOM 857 N N . ASN A 1 110 ? -20.802 14.045 -0.437 1.00 86.38 110 ASN A N 1
ATOM 858 C CA . ASN A 1 110 ? -20.699 14.998 -1.540 1.00 86.38 110 ASN A CA 1
ATOM 859 C C . ASN A 1 110 ? -19.284 15.037 -2.122 1.00 86.38 110 ASN A C 1
ATOM 861 O O . ASN A 1 110 ? -19.125 14.921 -3.335 1.00 86.38 110 ASN A O 1
ATOM 865 N N . THR A 1 111 ? -18.276 15.151 -1.255 1.00 87.06 111 THR A N 1
ATOM 866 C CA . THR A 1 111 ? -16.868 15.231 -1.659 1.00 87.06 111 THR A CA 1
ATOM 867 C C . THR A 1 111 ? -16.471 13.986 -2.445 1.00 87.06 111 THR A C 1
ATOM 869 O O . THR A 1 111 ? -15.947 14.095 -3.551 1.00 87.06 111 THR A O 1
ATOM 872 N N . PHE A 1 112 ? -16.820 12.803 -1.932 1.00 88.94 112 PHE A N 1
ATOM 873 C CA . PHE A 1 112 ? -16.556 11.537 -2.604 1.00 88.94 112 PHE A CA 1
ATOM 874 C C . PHE A 1 112 ? -17.251 11.443 -3.969 1.00 88.94 112 PHE A C 1
ATOM 876 O O . PHE A 1 112 ? -16.610 11.115 -4.966 1.00 88.94 112 PHE A O 1
ATOM 883 N N . CYS A 1 113 ? -18.548 11.759 -4.040 1.00 85.50 113 CYS A N 1
ATOM 884 C CA . CYS A 1 113 ? -19.299 11.685 -5.293 1.00 85.50 113 CYS A CA 1
ATOM 885 C C . CYS A 1 113 ? -18.768 12.669 -6.346 1.00 85.50 113 CYS A C 1
ATOM 887 O O . CYS A 1 113 ? -18.706 12.313 -7.518 1.00 85.50 113 CYS A O 1
ATOM 889 N N . VAL A 1 114 ? -18.366 13.883 -5.952 1.00 84.88 114 VAL A N 1
ATOM 890 C CA . VAL A 1 114 ? -17.788 14.876 -6.872 1.00 84.88 114 VAL A CA 1
ATOM 891 C C . VAL A 1 114 ? -16.421 14.416 -7.374 1.00 84.88 114 VAL A C 1
ATOM 893 O O . VAL A 1 114 ? -16.202 14.371 -8.582 1.00 84.88 114 VAL A O 1
ATOM 896 N N . GLU A 1 115 ? -15.526 14.018 -6.469 1.00 86.12 115 GLU A N 1
ATOM 897 C CA . GLU A 1 115 ? -14.160 13.619 -6.814 1.00 86.12 115 GLU A CA 1
ATOM 898 C C . GLU A 1 115 ? -14.140 12.370 -7.704 1.00 86.12 115 GLU A C 1
ATOM 900 O O . GLU A 1 115 ? -13.500 12.347 -8.758 1.00 86.12 115 GLU A O 1
ATOM 905 N N . LYS A 1 116 ? -14.876 11.320 -7.317 1.00 81.81 116 LYS A N 1
ATOM 906 C CA . LYS A 1 116 ? -14.893 10.073 -8.090 1.00 81.81 116 LYS A CA 1
ATOM 907 C C . LYS A 1 116 ? -15.655 10.222 -9.406 1.00 81.81 116 LYS A C 1
ATOM 909 O O . LYS A 1 116 ? -15.298 9.559 -10.377 1.00 81.81 116 LYS A O 1
ATOM 914 N N . HIS A 1 117 ? -16.632 11.128 -9.491 1.00 76.88 117 HIS A N 1
ATOM 915 C CA . HIS A 1 117 ? -17.259 11.475 -10.768 1.00 76.88 117 HIS A CA 1
ATOM 916 C C . HIS A 1 117 ? -16.259 12.129 -11.730 1.00 76.88 117 HIS A C 1
ATOM 918 O O . HIS A 1 117 ? -16.213 11.727 -12.892 1.00 76.88 117 HIS A O 1
ATOM 924 N N . GLU A 1 118 ? -15.430 13.081 -11.287 1.00 76.75 118 GLU A N 1
ATOM 925 C CA . GLU A 1 118 ? -14.427 13.689 -12.176 1.00 76.75 118 GLU A CA 1
ATOM 926 C C . GLU A 1 118 ? -13.463 12.647 -12.757 1.00 76.75 118 GLU A C 1
ATOM 928 O O . GLU A 1 118 ? -13.151 12.694 -13.949 1.00 76.75 118 GLU A O 1
ATOM 933 N N . ILE A 1 119 ? -13.075 11.656 -11.951 1.00 74.25 119 ILE A N 1
ATOM 934 C CA . ILE A 1 119 ? -12.233 10.532 -12.378 1.00 74.25 119 ILE A CA 1
ATOM 935 C C . ILE A 1 119 ? -12.955 9.674 -13.426 1.00 74.25 119 ILE A C 1
ATOM 937 O O . ILE A 1 119 ? -12.440 9.476 -14.525 1.00 74.25 119 ILE A O 1
ATOM 941 N N . VAL A 1 120 ? -14.181 9.225 -13.144 1.00 69.38 120 VAL A N 1
ATOM 942 C CA . VAL A 1 120 ? -14.956 8.384 -14.074 1.00 69.38 120 VAL A CA 1
ATOM 943 C C . VAL A 1 120 ? -15.266 9.121 -15.383 1.00 69.38 120 VAL A C 1
ATOM 945 O O . VAL A 1 120 ? -15.223 8.519 -16.459 1.00 69.38 120 VAL A O 1
ATOM 948 N N . ARG A 1 121 ? -15.529 10.431 -15.326 1.00 72.88 121 ARG A N 1
ATOM 949 C CA . ARG A 1 121 ? -15.721 11.277 -16.511 1.00 72.88 121 ARG A CA 1
ATOM 950 C C . ARG A 1 121 ? -14.453 11.340 -17.359 1.00 72.88 121 ARG A C 1
ATOM 952 O O . ARG A 1 121 ? -14.541 11.227 -18.581 1.00 72.88 121 ARG A O 1
ATOM 959 N N . ALA A 1 122 ? -13.295 11.530 -16.727 1.00 69.88 122 ALA A N 1
ATOM 960 C CA . ALA A 1 122 ? -12.010 11.598 -17.415 1.00 69.88 122 ALA A CA 1
ATOM 961 C C . ALA A 1 122 ? -11.612 10.255 -18.050 1.00 69.88 122 ALA A C 1
ATOM 963 O O . ALA A 1 122 ? -11.059 10.240 -19.148 1.00 69.88 122 ALA A O 1
ATOM 964 N N . GLU A 1 123 ? -11.918 9.137 -17.388 1.00 69.25 123 GLU A N 1
ATOM 965 C CA . GLU A 1 123 ? -11.499 7.799 -17.820 1.00 69.25 123 GLU A CA 1
ATOM 966 C C . GLU A 1 123 ? -12.454 7.148 -18.827 1.00 69.25 123 GLU A C 1
ATOM 968 O O . GLU A 1 123 ? -12.008 6.489 -19.766 1.00 69.25 123 GLU A O 1
ATOM 973 N N . LEU A 1 124 ? -13.767 7.321 -18.651 1.00 65.94 124 LEU A N 1
ATOM 974 C CA . LEU A 1 124 ? -14.787 6.598 -19.420 1.00 65.94 124 LEU A CA 1
ATOM 975 C C . LEU A 1 124 ? -15.657 7.507 -20.295 1.00 65.94 124 LEU A C 1
ATOM 977 O O . LEU A 1 124 ? -16.478 7.007 -21.063 1.00 65.94 124 LEU A O 1
ATOM 981 N N . GLY A 1 125 ? -15.486 8.832 -20.214 1.00 64.69 125 GLY A N 1
ATOM 982 C CA . GLY A 1 125 ? -16.223 9.795 -21.039 1.00 64.69 125 GLY A CA 1
ATOM 983 C C . GLY A 1 125 ? -17.732 9.827 -20.774 1.00 64.69 125 GLY A C 1
ATOM 984 O O . GLY A 1 125 ? -18.489 10.311 -21.614 1.00 64.69 125 GLY A O 1
ATOM 985 N N . VAL A 1 126 ? -18.177 9.290 -19.634 1.00 63.69 126 VAL A N 1
ATOM 986 C CA . VAL A 1 126 ? -19.584 9.272 -19.215 1.00 63.69 126 VAL A CA 1
ATOM 987 C C . VAL A 1 126 ? -19.873 10.541 -18.417 1.00 63.69 126 VAL A C 1
ATOM 989 O O . VAL A 1 126 ? -19.167 10.847 -17.458 1.00 63.69 126 VAL A O 1
ATOM 992 N N . GLU A 1 127 ? -20.902 11.291 -18.809 1.00 59.22 127 GLU A N 1
ATOM 993 C CA . GLU A 1 127 ? -21.382 12.446 -18.046 1.00 59.22 127 GLU A CA 1
ATOM 994 C C . GLU A 1 127 ? -22.442 11.983 -17.043 1.00 59.22 127 GLU A C 1
ATOM 996 O O . GLU A 1 127 ? -23.483 11.464 -17.451 1.00 59.22 127 GLU A O 1
ATOM 1001 N N . PHE A 1 128 ? -22.201 12.174 -15.742 1.00 63.72 128 PHE A N 1
ATOM 1002 C CA . PHE A 1 128 ? -23.277 12.074 -14.758 1.00 63.72 128 PHE A CA 1
ATOM 1003 C C . PHE A 1 128 ? -24.063 13.383 -14.784 1.00 63.72 128 PHE A C 1
ATOM 1005 O O . PHE A 1 128 ? -23.496 14.471 -14.633 1.00 63.72 128 PHE A O 1
ATOM 1012 N N . ASP A 1 129 ? -25.377 13.299 -14.976 1.00 67.56 129 ASP A N 1
ATOM 1013 C CA . ASP A 1 129 ? -26.238 14.465 -14.833 1.00 67.56 129 ASP A CA 1
ATOM 1014 C C . ASP A 1 129 ? -26.402 14.853 -13.352 1.00 67.56 129 ASP A C 1
ATOM 1016 O O . ASP A 1 129 ? -26.188 14.052 -12.439 1.00 67.56 129 ASP A O 1
ATOM 1020 N N . GLY A 1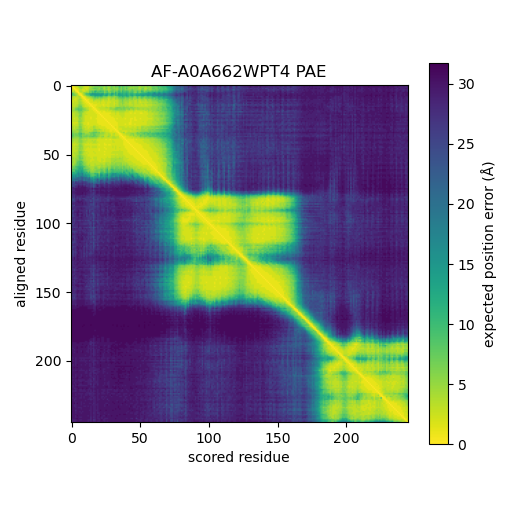 130 ? -26.769 16.113 -13.092 1.00 68.19 130 GLY A N 1
ATOM 1021 C CA . GLY A 1 130 ? -26.839 16.657 -11.729 1.00 68.19 130 GLY A CA 1
ATOM 1022 C C . GLY A 1 130 ? -27.784 15.900 -10.787 1.00 68.19 130 GLY A C 1
ATOM 1023 O O . GLY A 1 130 ? -27.609 15.981 -9.572 1.00 68.19 130 GLY A O 1
ATOM 1024 N N . ASN A 1 131 ? -28.741 15.131 -11.318 1.00 76.44 131 ASN A N 1
ATOM 1025 C CA . ASN A 1 131 ? -29.612 14.294 -10.495 1.00 76.44 131 ASN A CA 1
ATOM 1026 C C . ASN A 1 131 ? -28.878 13.047 -9.995 1.00 76.44 131 ASN A C 1
ATOM 1028 O O . ASN A 1 131 ? -29.024 12.702 -8.829 1.00 76.44 131 ASN A O 1
ATOM 1032 N N . GLN A 1 132 ? -28.033 12.425 -10.820 1.00 75.19 132 GLN A N 1
ATOM 1033 C CA . GLN A 1 132 ? -27.258 11.244 -10.422 1.00 75.19 132 GLN A CA 1
ATOM 1034 C C . GLN A 1 132 ? -26.226 11.575 -9.338 1.00 75.19 132 GLN A C 1
ATOM 1036 O O . GLN A 1 132 ? -25.994 10.778 -8.430 1.00 75.19 132 GLN A O 1
ATOM 1041 N N . LEU A 1 133 ? -25.635 12.775 -9.389 1.00 78.31 133 LEU A N 1
ATOM 1042 C CA . LEU A 1 133 ? -24.745 13.251 -8.328 1.00 78.31 133 LEU A CA 1
ATOM 1043 C C . LEU A 1 133 ? -25.501 13.427 -7.003 1.00 78.31 133 LEU A C 1
ATOM 1045 O O . LEU A 1 133 ? -25.005 13.042 -5.945 1.00 78.31 133 LEU A O 1
ATOM 1049 N N . LEU A 1 134 ? -26.716 13.977 -7.068 1.00 79.81 134 LEU A N 1
ATOM 1050 C CA . LEU A 1 134 ? -27.579 14.143 -5.903 1.00 79.81 134 LEU A CA 1
ATOM 1051 C C . LEU A 1 134 ? -28.037 12.786 -5.343 1.00 79.81 134 LEU A C 1
ATOM 1053 O O . LEU A 1 134 ? -28.080 12.603 -4.129 1.00 79.81 134 LEU A O 1
ATOM 1057 N N . GLU A 1 135 ? -28.346 11.816 -6.204 1.00 82.38 135 GLU A N 1
ATOM 1058 C CA . GLU A 1 135 ? -28.672 10.445 -5.798 1.00 82.38 135 GLU A CA 1
ATOM 1059 C C . GLU A 1 135 ? -27.477 9.753 -5.133 1.00 82.38 135 GLU A C 1
ATOM 1061 O O . GLU A 1 135 ? -27.636 9.199 -4.045 1.00 82.38 135 GLU A O 1
ATOM 1066 N N . CYS A 1 136 ? -26.278 9.859 -5.717 1.00 82.75 136 CYS A N 1
ATOM 1067 C CA . CYS A 1 136 ? -25.035 9.367 -5.116 1.00 82.75 136 CYS A CA 1
ATOM 1068 C C . CYS A 1 136 ? -24.838 9.949 -3.710 1.00 82.75 136 CYS A C 1
ATOM 1070 O O . CYS A 1 136 ? -24.635 9.204 -2.750 1.00 82.75 136 CYS A O 1
ATOM 1072 N N . GLN A 1 137 ? -24.976 11.271 -3.573 1.00 86.31 137 GLN A N 1
ATOM 1073 C CA . GLN A 1 137 ? -24.831 11.950 -2.291 1.00 86.31 137 GLN A CA 1
ATOM 1074 C C . GLN A 1 137 ? -25.847 11.438 -1.264 1.00 86.31 137 GLN A C 1
ATOM 1076 O O . GLN A 1 137 ? -25.462 11.112 -0.144 1.00 86.31 137 GLN A O 1
ATOM 1081 N N . ASN A 1 138 ? -27.128 11.351 -1.630 1.00 84.25 138 ASN A N 1
ATOM 1082 C CA . ASN A 1 138 ? -28.185 10.922 -0.713 1.00 84.25 138 ASN A CA 1
ATOM 1083 C C . ASN A 1 138 ? -27.994 9.476 -0.248 1.00 84.25 138 ASN A C 1
ATOM 1085 O O . ASN A 1 138 ? -28.162 9.189 0.937 1.00 84.25 138 ASN A O 1
ATOM 1089 N N . VAL A 1 139 ? -27.631 8.573 -1.164 1.00 88.00 139 VAL A N 1
ATOM 1090 C CA . VAL A 1 139 ? -27.395 7.162 -0.836 1.00 88.00 139 VAL A CA 1
ATOM 1091 C C . VAL A 1 139 ? -26.200 7.029 0.102 1.00 88.00 139 VAL A C 1
ATOM 1093 O O . VAL A 1 139 ? -26.327 6.401 1.148 1.00 88.00 139 VAL A O 1
ATOM 1096 N N . LEU A 1 140 ? -25.062 7.653 -0.217 1.00 87.56 140 LEU A N 1
ATOM 1097 C CA . LEU A 1 140 ? -23.865 7.538 0.618 1.00 87.56 140 LEU A CA 1
ATOM 1098 C C . LEU A 1 140 ? -24.034 8.225 1.976 1.00 87.56 140 LEU A C 1
ATOM 1100 O O . LEU A 1 140 ? -23.652 7.648 2.990 1.00 87.56 140 LEU A O 1
ATOM 1104 N N . ALA A 1 141 ? -24.660 9.404 2.025 1.00 89.06 141 ALA A N 1
ATOM 1105 C CA . ALA A 1 141 ? -24.944 10.084 3.287 1.00 89.06 141 ALA A CA 1
ATOM 1106 C C . ALA A 1 141 ? -25.857 9.235 4.180 1.00 89.06 141 ALA A C 1
ATOM 1108 O O . ALA A 1 141 ? -25.613 9.122 5.383 1.00 89.06 141 ALA A O 1
ATOM 1109 N N . ARG A 1 142 ? -26.876 8.592 3.594 1.00 87.62 142 ARG A N 1
ATOM 1110 C CA . ARG A 1 142 ? -27.762 7.692 4.331 1.00 87.62 142 ARG A CA 1
ATOM 1111 C C . ARG A 1 142 ? -27.015 6.466 4.852 1.00 87.62 142 ARG A C 1
ATOM 1113 O O . ARG A 1 142 ? -27.140 6.170 6.034 1.00 87.62 142 ARG A O 1
ATOM 1120 N N . SER A 1 143 ? -26.196 5.828 4.019 1.00 88.81 143 SER A N 1
ATOM 1121 C CA . SER A 1 143 ? -25.381 4.677 4.423 1.00 88.81 143 SER A CA 1
ATOM 1122 C C . SER A 1 143 ? -24.432 5.012 5.576 1.00 88.81 143 SER A C 1
ATOM 1124 O O . SER A 1 143 ? -24.326 4.239 6.521 1.00 88.81 143 SER A O 1
ATOM 1126 N N . ILE A 1 144 ? -23.775 6.177 5.539 1.00 90.44 144 ILE A N 1
ATOM 1127 C CA . ILE A 1 144 ? -22.904 6.641 6.631 1.00 90.44 144 ILE A CA 1
ATOM 1128 C C . ILE A 1 144 ? -23.706 6.788 7.931 1.00 90.44 144 ILE A C 1
ATOM 1130 O O . ILE A 1 144 ? -23.259 6.325 8.977 1.00 90.44 144 ILE A O 1
ATOM 1134 N N . ILE A 1 145 ? -24.891 7.407 7.878 1.00 90.50 145 ILE A N 1
ATOM 1135 C CA . ILE A 1 145 ? -25.761 7.575 9.055 1.00 90.50 145 ILE A CA 1
ATOM 1136 C C . ILE A 1 145 ? -26.189 6.218 9.615 1.00 90.50 145 ILE A C 1
ATOM 1138 O O . ILE A 1 145 ? -26.081 6.009 10.820 1.00 90.50 145 ILE A O 1
ATOM 1142 N N . ASP A 1 146 ? -26.625 5.300 8.752 1.00 89.56 146 ASP A N 1
ATOM 1143 C CA . ASP A 1 146 ? -27.081 3.972 9.163 1.00 89.56 146 ASP A CA 1
ATOM 1144 C C . ASP A 1 146 ? -25.946 3.184 9.848 1.00 89.56 146 ASP A C 1
ATOM 1146 O O . ASP A 1 146 ? -26.158 2.612 10.915 1.00 89.56 146 ASP A O 1
ATOM 1150 N N . ILE A 1 147 ? -24.715 3.238 9.318 1.00 89.25 147 ILE A N 1
ATOM 1151 C CA . ILE A 1 147 ? -23.534 2.597 9.931 1.00 89.25 147 ILE A CA 1
ATOM 1152 C C . ILE A 1 147 ? -23.189 3.228 11.290 1.00 89.25 147 ILE A C 1
ATOM 1154 O O . ILE A 1 147 ? -22.841 2.525 12.241 1.00 89.25 147 ILE A O 1
ATOM 1158 N N . LEU A 1 148 ? -23.284 4.556 11.414 1.00 89.56 148 LEU A N 1
ATOM 1159 C CA . LEU A 1 148 ? -23.036 5.248 12.684 1.00 89.56 148 LEU A CA 1
ATOM 1160 C C . LEU A 1 148 ? -24.093 4.913 13.741 1.00 89.56 148 LEU A C 1
ATOM 1162 O O . LEU A 1 148 ? -23.758 4.763 14.918 1.00 89.56 148 LEU A O 1
ATOM 1166 N N . GLU A 1 149 ? -25.361 4.807 13.341 1.00 88.38 149 GLU A N 1
ATOM 1167 C CA . GLU A 1 149 ? -26.453 4.396 14.222 1.00 88.38 149 GLU A CA 1
ATOM 1168 C C . GLU A 1 149 ? -26.302 2.939 14.658 1.00 88.38 149 GLU A C 1
ATOM 1170 O O . GLU A 1 149 ? -26.422 2.665 15.852 1.00 88.38 149 GLU A O 1
ATOM 1175 N N . GLU A 1 150 ? -25.985 2.029 13.735 1.00 88.12 150 GLU A N 1
ATOM 1176 C CA . GLU A 1 150 ? -25.725 0.618 14.033 1.00 88.12 150 GLU A CA 1
ATOM 1177 C C . GLU A 1 150 ? -24.580 0.476 15.037 1.00 88.12 150 GLU A C 1
ATOM 1179 O O . GLU A 1 150 ? -24.738 -0.163 16.076 1.00 88.12 150 GLU A O 1
ATOM 1184 N N . ARG A 1 151 ? -23.456 1.161 14.805 1.00 86.31 151 ARG A N 1
ATOM 1185 C CA . ARG A 1 151 ? -22.318 1.134 15.728 1.00 86.31 151 ARG A CA 1
ATOM 1186 C C . ARG A 1 151 ? -22.667 1.690 17.106 1.00 86.31 151 ARG A C 1
ATOM 1188 O O . ARG A 1 151 ? -22.271 1.107 18.110 1.00 86.31 151 ARG A O 1
ATOM 1195 N N . ARG A 1 152 ? -23.426 2.788 17.170 1.00 86.81 152 ARG A N 1
ATOM 1196 C CA . ARG A 1 152 ? -23.898 3.347 18.447 1.00 86.81 152 ARG A CA 1
ATOM 1197 C C . ARG A 1 152 ? -24.810 2.362 19.180 1.00 86.81 152 ARG A C 1
ATOM 1199 O O . ARG A 1 152 ? -24.752 2.277 20.401 1.00 86.81 152 ARG A O 1
ATOM 1206 N N . GLN A 1 153 ? -25.665 1.643 18.456 1.00 85.06 153 GLN A N 1
ATOM 1207 C CA . GLN A 1 153 ? -26.545 0.634 19.044 1.00 85.06 153 GLN A CA 1
ATOM 1208 C C . GLN A 1 153 ? -25.766 -0.576 19.555 1.00 85.06 153 GLN A C 1
ATOM 1210 O O . GLN A 1 153 ? -26.071 -1.047 20.646 1.00 85.06 153 GLN A O 1
ATOM 1215 N N . LEU A 1 154 ? -24.759 -1.043 18.813 1.00 83.81 154 LEU A N 1
ATOM 1216 C CA . LEU A 1 154 ? -23.869 -2.119 19.252 1.00 83.81 154 LEU A CA 1
ATOM 1217 C C . LEU A 1 154 ? -23.140 -1.726 20.544 1.00 83.81 154 LEU A C 1
ATOM 1219 O O . LEU A 1 154 ? -23.231 -2.453 21.527 1.00 83.81 154 LE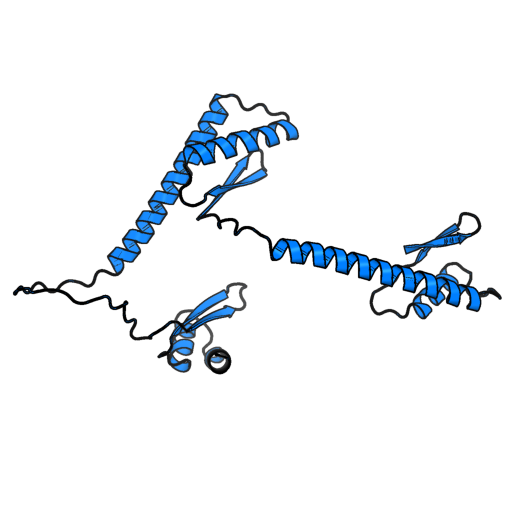U A O 1
ATOM 1223 N N . GLN A 1 155 ? -22.578 -0.514 20.599 1.00 80.00 155 GLN A N 1
ATOM 1224 C CA . GLN A 1 155 ? -21.959 0.024 21.818 1.00 80.00 155 GLN A CA 1
ATOM 1225 C C . GLN A 1 155 ? -22.955 0.116 22.989 1.00 80.00 155 GLN A C 1
ATOM 1227 O O . GLN A 1 155 ? -22.661 -0.326 24.096 1.00 80.00 155 GLN A O 1
ATOM 1232 N N . ALA A 1 156 ? -24.174 0.611 22.747 1.00 77.38 156 ALA A N 1
ATOM 1233 C CA . ALA A 1 156 ? -25.206 0.699 23.782 1.00 77.38 156 ALA A CA 1
ATOM 1234 C C . ALA A 1 156 ? -25.700 -0.680 24.267 1.00 77.38 156 ALA A C 1
ATOM 1236 O O . ALA A 1 156 ? -26.093 -0.823 25.426 1.00 77.38 156 ALA A O 1
ATOM 1237 N N . GLN A 1 157 ? -25.694 -1.698 23.401 1.00 68.44 157 GLN A N 1
ATOM 1238 C CA . GLN A 1 157 ? -26.021 -3.079 23.763 1.00 68.44 157 GLN A CA 1
ATOM 1239 C C . GLN A 1 157 ? -24.893 -3.743 24.555 1.00 68.44 157 GLN A C 1
ATOM 1241 O O . GLN A 1 157 ? -25.184 -4.495 25.486 1.00 68.44 157 GLN A O 1
ATOM 1246 N N . GLU A 1 158 ? -23.631 -3.445 24.248 1.00 65.00 158 GLU A N 1
ATOM 1247 C CA . GLU A 1 158 ? -22.481 -3.865 25.056 1.00 65.00 158 GLU A CA 1
ATOM 1248 C C . GLU A 1 158 ? -22.519 -3.222 26.453 1.00 65.00 158 GLU A C 1
ATOM 1250 O O . GLU A 1 158 ? -22.297 -3.913 27.448 1.00 65.00 158 GLU A O 1
ATOM 1255 N N . GLU A 1 159 ? -22.911 -1.947 26.557 1.00 56.88 159 GLU A N 1
ATOM 1256 C CA . GLU A 1 159 ? -23.110 -1.255 27.840 1.00 56.88 159 GLU A CA 1
ATOM 1257 C C . GLU A 1 159 ? -24.338 -1.770 28.623 1.00 56.88 159 GLU A C 1
ATOM 1259 O O . GLU A 1 159 ? -24.284 -1.891 29.848 1.00 56.88 159 GLU A O 1
ATOM 1264 N N . GLN A 1 160 ? -25.445 -2.134 27.958 1.00 54.06 160 GLN A N 1
ATOM 1265 C CA . GLN A 1 160 ? -26.623 -2.723 28.622 1.00 54.06 160 GLN A CA 1
ATOM 1266 C C . GLN A 1 160 ? -26.427 -4.186 29.030 1.00 54.06 160 GLN A C 1
ATOM 1268 O O . GLN A 1 160 ? -26.969 -4.613 30.049 1.00 54.06 160 GLN A O 1
ATOM 1273 N N . SER A 1 161 ? -25.631 -4.954 28.286 1.00 51.38 161 SER A N 1
ATOM 1274 C CA . SER A 1 161 ? -25.292 -6.343 28.637 1.00 51.38 161 SER A CA 1
ATOM 1275 C C . SER A 1 161 ? -24.343 -6.429 29.839 1.00 51.38 161 SER A C 1
ATOM 1277 O O . SER A 1 161 ? -24.179 -7.503 30.416 1.00 51.38 161 SER A O 1
ATOM 1279 N N . GLN A 1 162 ? -23.760 -5.296 30.245 1.00 46.06 162 GLN A N 1
ATOM 1280 C CA . GLN A 1 162 ? -22.948 -5.141 31.451 1.00 46.06 162 GLN A CA 1
ATOM 1281 C C . GLN A 1 162 ? -23.710 -4.508 32.630 1.00 46.06 162 GLN A C 1
ATOM 1283 O O . GLN A 1 162 ? -23.098 -4.266 33.667 1.00 46.06 162 GLN A O 1
ATOM 1288 N N . GLN A 1 163 ? -25.031 -4.273 32.543 1.00 41.03 163 GLN A N 1
ATOM 1289 C CA . GLN A 1 163 ? -25.819 -3.867 33.717 1.00 41.03 163 GLN A CA 1
ATOM 1290 C C . GLN A 1 163 ? -25.927 -5.029 34.723 1.00 41.03 163 GLN A C 1
ATOM 1292 O O . GLN A 1 163 ? -26.577 -6.036 34.427 1.00 41.03 163 GLN A O 1
ATOM 1297 N N . PRO A 1 164 ? -25.369 -4.915 35.945 1.00 41.31 164 PRO A N 1
ATOM 1298 C CA . PRO A 1 164 ? -25.670 -5.857 37.009 1.00 41.31 164 PRO A CA 1
ATOM 1299 C C . PRO A 1 164 ? -27.122 -5.635 37.434 1.00 41.31 164 PRO A C 1
ATOM 1301 O O . PRO A 1 164 ? -27.538 -4.506 37.691 1.00 41.31 164 PRO A O 1
ATOM 1304 N N . ALA A 1 165 ? -27.899 -6.713 37.524 1.00 38.22 165 ALA A N 1
ATOM 1305 C CA . ALA A 1 165 ? -29.233 -6.677 38.104 1.00 38.22 165 ALA A CA 1
ATOM 1306 C C . ALA A 1 165 ? -29.176 -6.072 39.522 1.00 38.22 165 ALA A C 1
ATOM 1308 O O . ALA A 1 165 ? -28.628 -6.687 40.437 1.00 38.22 165 ALA A O 1
ATOM 1309 N N . GLU A 1 166 ? -29.737 -4.876 39.707 1.00 38.41 166 GLU A N 1
ATOM 1310 C CA . GLU A 1 166 ? -29.919 -4.262 41.025 1.00 38.41 166 GLU A CA 1
ATOM 1311 C C . GLU A 1 166 ? -30.793 -5.162 41.921 1.00 38.41 166 GLU A C 1
ATOM 1313 O O . GLU A 1 166 ? -31.940 -5.462 41.569 1.00 38.41 166 GLU A O 1
ATOM 1318 N N . PRO A 1 167 ? -30.340 -5.549 43.127 1.00 38.84 167 PRO A N 1
ATOM 1319 C CA . PRO A 1 167 ? -31.240 -5.938 44.195 1.00 38.84 167 PRO A CA 1
ATOM 1320 C C . PRO A 1 167 ? -31.849 -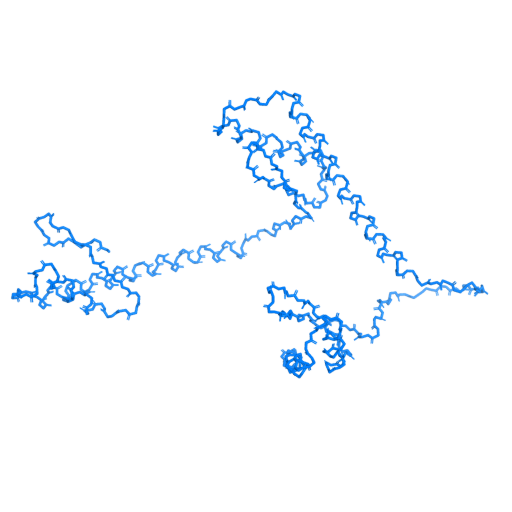4.665 44.793 1.00 38.84 167 PRO A C 1
ATOM 1322 O O . PRO A 1 167 ? -31.170 -3.871 45.443 1.00 38.84 167 PRO A O 1
ATOM 1325 N N . GLN A 1 168 ? -33.155 -4.482 44.608 1.00 38.25 168 GLN A N 1
ATOM 1326 C CA . GLN A 1 168 ? -33.923 -3.491 45.355 1.00 38.25 168 GLN A CA 1
ATOM 1327 C C . GLN A 1 168 ? -33.862 -3.804 46.858 1.00 38.25 168 GLN A C 1
ATOM 1329 O O . GLN A 1 168 ? -34.529 -4.723 47.330 1.00 38.25 168 GLN A O 1
ATOM 1334 N N . ALA A 1 169 ? -33.124 -3.011 47.628 1.00 36.53 169 ALA A N 1
ATOM 1335 C CA . ALA A 1 169 ? -33.356 -2.860 49.061 1.00 36.53 169 ALA A CA 1
ATOM 1336 C C . ALA A 1 169 ? -32.818 -1.501 49.514 1.00 36.53 169 ALA A C 1
ATOM 1338 O O . ALA A 1 169 ? -31.614 -1.279 49.592 1.00 36.53 169 ALA A O 1
ATOM 1339 N N . GLY A 1 170 ? -33.739 -0.573 49.767 1.00 39.22 170 GLY A N 1
ATOM 1340 C CA . GLY A 1 170 ? -33.410 0.763 50.236 1.00 39.22 170 GLY A CA 1
ATOM 1341 C C . GLY A 1 170 ? -32.812 0.763 51.639 1.00 39.22 170 GLY A C 1
ATOM 1342 O O . GLY A 1 170 ? -33.283 0.037 52.509 1.00 39.22 170 GLY A O 1
ATOM 1343 N N . ALA A 1 171 ? -31.826 1.630 51.849 1.00 40.94 171 ALA A N 1
ATOM 1344 C CA . ALA A 1 171 ? -31.771 2.577 52.961 1.00 40.94 171 ALA A CA 1
ATOM 1345 C C . ALA A 1 171 ? -30.512 3.455 52.829 1.00 40.94 171 ALA A C 1
ATOM 1347 O O . ALA A 1 171 ? -29.394 2.968 52.926 1.00 40.94 171 ALA A O 1
ATOM 1348 N N . GLU A 1 172 ? -30.762 4.751 52.633 1.00 39.00 172 GLU A N 1
ATOM 1349 C CA . GLU A 1 172 ? -30.060 5.879 53.268 1.00 39.00 172 GLU A CA 1
ATOM 1350 C C . GLU A 1 172 ? -28.579 6.153 52.905 1.00 39.00 172 GLU A C 1
ATOM 1352 O O . GLU A 1 172 ? -27.640 5.489 53.328 1.00 39.00 172 GLU A O 1
ATOM 1357 N N . THR A 1 173 ? -28.394 7.254 52.168 1.00 36.84 173 THR A N 1
ATOM 1358 C CA . THR A 1 173 ? -27.153 8.020 51.924 1.00 36.84 173 THR A CA 1
ATOM 1359 C C . THR A 1 173 ? -26.468 8.457 53.237 1.00 36.84 173 THR A C 1
ATOM 1361 O O . THR A 1 173 ? -27.190 8.692 54.212 1.00 36.84 173 THR A O 1
ATOM 1364 N N . PRO A 1 174 ? -25.127 8.696 53.290 1.00 41.84 174 PRO A N 1
ATOM 1365 C CA . PRO A 1 174 ? -24.524 9.890 52.651 1.00 41.84 174 PRO A CA 1
ATOM 1366 C C . PRO A 1 174 ? -23.043 9.812 52.157 1.00 41.84 174 PRO A C 1
ATOM 1368 O O . PRO A 1 174 ? -22.157 9.511 52.944 1.00 41.84 174 PRO A O 1
ATOM 1371 N N . LEU A 1 175 ? -22.804 10.300 50.919 1.00 32.78 175 LEU A N 1
ATOM 1372 C CA . LEU A 1 175 ? -21.639 11.083 50.395 1.00 32.78 175 LEU A CA 1
ATOM 1373 C C . LEU A 1 175 ? -20.194 10.463 50.446 1.00 32.78 175 LEU A C 1
ATOM 1375 O O . LEU A 1 175 ? -19.981 9.450 51.094 1.00 32.78 175 LEU A O 1
ATOM 1379 N N . PRO A 1 176 ? -19.178 11.015 49.732 1.00 50.16 176 PRO A N 1
ATOM 1380 C CA . PRO A 1 176 ? -18.730 10.594 48.391 1.00 50.16 176 PRO A CA 1
ATOM 1381 C C . PRO A 1 176 ? -17.240 10.163 48.354 1.00 50.16 176 PRO A C 1
ATOM 1383 O O . PRO A 1 176 ? -16.394 10.872 48.893 1.00 50.16 176 PRO A O 1
ATOM 1386 N N . VAL A 1 177 ? -16.875 9.065 47.681 1.00 35.28 177 VAL A N 1
ATOM 1387 C CA . VAL A 1 177 ? -15.452 8.702 47.498 1.00 35.28 177 VAL A CA 1
ATOM 1388 C C . VAL A 1 177 ? -15.213 8.121 46.102 1.00 35.28 177 VAL A C 1
ATOM 1390 O O . VAL A 1 177 ? -15.833 7.137 45.718 1.00 35.28 177 VAL A O 1
ATOM 1393 N N . GLU A 1 178 ? -14.389 8.858 45.363 1.00 38.97 178 GLU A N 1
ATOM 1394 C CA . GLU A 1 178 ? -13.431 8.488 44.312 1.00 38.97 178 GLU A CA 1
ATOM 1395 C C . GLU A 1 178 ? -13.529 7.078 43.687 1.00 38.97 178 GLU A C 1
ATOM 1397 O O . GLU A 1 178 ? -13.311 6.068 44.342 1.00 38.97 178 GLU A O 1
ATOM 1402 N N . GLU A 1 179 ? -13.822 7.066 42.380 1.00 47.06 179 GLU A N 1
ATOM 1403 C CA . GLU A 1 179 ? -13.066 6.364 41.327 1.00 47.06 179 GLU A CA 1
ATOM 1404 C C . GLU A 1 179 ? -12.392 5.034 41.718 1.00 47.06 179 GLU A C 1
ATOM 1406 O O . GLU A 1 179 ? -11.244 5.028 42.147 1.00 47.06 179 GLU A O 1
ATOM 1411 N N . GLU A 1 180 ? -13.047 3.896 41.453 1.00 36.41 180 GLU A N 1
ATOM 1412 C CA . GLU A 1 180 ? -12.340 2.622 41.273 1.00 36.41 180 GLU A CA 1
ATOM 1413 C C . GLU A 1 180 ? -12.832 1.895 40.015 1.00 36.41 180 GLU A C 1
ATOM 1415 O O . GLU A 1 180 ? -14.026 1.677 39.797 1.00 36.41 180 GLU A O 1
ATOM 1420 N N . ALA A 1 181 ? -11.853 1.581 39.166 1.00 37.66 181 ALA A N 1
ATOM 1421 C CA . ALA A 1 181 ? -11.945 0.867 37.903 1.00 37.66 181 ALA A CA 1
ATOM 1422 C C . ALA A 1 181 ? -12.675 -0.486 38.032 1.00 37.66 181 ALA A C 1
ATOM 1424 O O . ALA A 1 181 ? -12.641 -1.099 39.104 1.00 37.66 181 ALA A O 1
ATOM 1425 N N . PRO A 1 182 ? -13.287 -1.006 36.947 1.00 42.84 182 PRO A N 1
ATOM 1426 C CA . PRO A 1 182 ? -13.837 -2.354 36.945 1.00 42.84 182 PRO A CA 1
ATOM 1427 C C . PRO A 1 182 ? -12.718 -3.346 37.272 1.00 42.84 182 PRO A C 1
ATOM 1429 O O . PRO A 1 182 ? -11.775 -3.543 36.507 1.00 42.84 182 PRO A O 1
ATOM 1432 N N . THR A 1 183 ? -12.814 -3.955 38.448 1.00 42.28 183 THR A N 1
ATOM 1433 C CA . THR A 1 183 ? -11.978 -5.078 38.851 1.00 42.28 183 THR A CA 1
ATOM 1434 C C . THR A 1 183 ? -12.482 -6.310 38.112 1.00 42.28 183 THR A C 1
ATOM 1436 O O . THR A 1 183 ? -13.299 -7.073 38.622 1.00 42.28 183 THR A O 1
ATOM 1439 N N . ASP A 1 184 ? -11.995 -6.510 36.883 1.00 52.19 184 ASP A N 1
ATOM 1440 C CA . ASP A 1 184 ? -11.944 -7.860 36.329 1.00 52.19 184 ASP A CA 1
ATOM 1441 C C . ASP A 1 184 ? -11.173 -8.718 37.354 1.00 52.19 184 ASP A C 1
ATOM 1443 O O . ASP A 1 184 ? -10.056 -8.342 37.736 1.00 52.19 184 ASP A O 1
ATOM 1447 N N . PRO A 1 185 ? -11.734 -9.831 37.869 1.00 55.47 185 PRO A N 1
ATOM 1448 C CA . PRO A 1 185 ? -11.032 -10.686 38.827 1.00 55.47 185 PRO A CA 1
ATOM 1449 C C . PRO A 1 185 ? -9.689 -11.205 38.284 1.00 55.47 185 PRO A C 1
ATOM 1451 O O . PRO A 1 185 ? -8.822 -11.601 39.066 1.00 55.47 185 PRO A O 1
ATOM 1454 N N . ARG A 1 186 ? -9.489 -11.163 36.960 1.00 54.41 186 ARG A N 1
ATOM 1455 C CA . ARG A 1 186 ? -8.246 -11.536 36.278 1.00 54.41 186 ARG A CA 1
ATOM 1456 C C . ARG A 1 186 ? -7.139 -10.479 36.394 1.00 54.41 186 ARG A C 1
ATOM 1458 O O . ARG A 1 186 ? -5.961 -10.791 36.218 1.00 54.41 186 ARG A O 1
ATOM 1465 N N . GLY A 1 187 ? -7.469 -9.256 36.812 1.00 59.12 187 GLY A N 1
ATOM 1466 C CA . GLY A 1 187 ? -6.516 -8.174 37.055 1.00 59.12 187 GLY A CA 1
ATOM 1467 C C . GLY A 1 187 ? -6.231 -7.319 35.819 1.00 59.12 187 GLY A C 1
ATOM 1468 O O . GLY A 1 187 ? -7.086 -7.124 34.965 1.00 59.12 187 GLY A O 1
ATOM 1469 N N . VAL A 1 188 ? -5.024 -6.753 35.749 1.00 66.94 188 VAL A N 1
ATOM 1470 C CA . VAL A 1 188 ? -4.597 -5.875 34.645 1.00 66.94 188 VAL A CA 1
ATOM 1471 C C . VAL A 1 188 ? -4.228 -6.725 33.429 1.00 66.94 188 VAL A C 1
ATOM 1473 O O . VAL A 1 188 ? -3.461 -7.679 33.579 1.00 66.94 188 VAL A O 1
ATOM 1476 N N . LEU A 1 189 ? -4.747 -6.370 32.249 1.00 77.25 189 LEU A N 1
ATOM 1477 C CA . LEU A 1 189 ? -4.329 -6.957 30.972 1.00 77.25 189 LEU A CA 1
ATOM 1478 C C . LEU A 1 189 ? -2.836 -6.678 30.764 1.00 77.25 189 LEU A C 1
ATOM 1480 O O . LEU A 1 189 ? -2.422 -5.519 30.768 1.00 77.25 189 LEU A O 1
ATOM 1484 N N . LEU A 1 190 ? -2.035 -7.729 30.613 1.00 76.75 190 LEU A N 1
ATOM 1485 C CA . LEU A 1 190 ? -0.599 -7.604 30.380 1.00 76.75 190 LEU A CA 1
ATOM 1486 C C . LEU A 1 190 ? -0.306 -7.474 28.885 1.00 76.75 190 LEU A C 1
ATOM 1488 O O . LEU A 1 190 ? 0.360 -6.529 28.472 1.00 76.75 190 LEU A O 1
ATOM 1492 N N . PHE A 1 191 ? -0.817 -8.402 28.080 1.00 78.56 191 PHE A N 1
ATOM 1493 C CA . PHE A 1 191 ? -0.636 -8.432 26.630 1.00 78.56 191 PHE A CA 1
ATOM 1494 C C . PHE A 1 191 ? -1.670 -9.356 25.981 1.00 78.56 191 PHE A C 1
ATOM 1496 O O . PHE A 1 191 ? -2.363 -10.108 26.668 1.00 78.56 191 PHE A O 1
ATOM 1503 N N . THR A 1 192 ? -1.757 -9.310 24.655 1.00 80.38 192 THR A N 1
ATOM 1504 C CA . THR A 1 192 ? -2.606 -10.193 23.850 1.00 80.38 192 THR A CA 1
ATOM 1505 C C . THR A 1 192 ? -1.710 -11.058 22.973 1.00 80.38 192 THR A C 1
ATOM 1507 O O . THR A 1 192 ? -0.839 -10.529 22.287 1.00 80.38 192 THR A O 1
ATOM 1510 N N . LEU A 1 193 ? -1.898 -12.377 23.015 1.00 81.69 193 LEU A N 1
ATOM 1511 C CA . LEU A 1 193 ? -1.153 -13.335 22.203 1.00 81.69 193 LEU A CA 1
ATOM 1512 C C . LEU A 1 193 ? -1.961 -13.692 20.950 1.00 81.69 193 LEU A C 1
ATOM 1514 O O . LEU A 1 193 ? -3.062 -14.226 21.064 1.00 81.69 193 LEU A O 1
ATOM 1518 N N . ASP A 1 194 ? -1.414 -13.427 19.766 1.00 79.69 194 ASP A N 1
ATOM 1519 C CA . ASP A 1 194 ? -1.989 -13.887 18.501 1.00 79.69 194 ASP A CA 1
ATOM 1520 C C . ASP A 1 194 ? -1.623 -15.356 18.260 1.00 79.69 194 ASP A C 1
ATOM 1522 O O . ASP A 1 194 ? -0.449 -15.709 18.124 1.00 79.69 194 ASP A O 1
ATOM 1526 N N . ILE A 1 195 ? -2.632 -16.223 18.210 1.00 77.44 195 ILE A N 1
ATOM 1527 C CA . ILE A 1 195 ? -2.467 -17.660 17.994 1.00 77.44 195 ILE A CA 1
ATOM 1528 C C . ILE A 1 195 ? -2.925 -17.994 16.578 1.00 77.44 195 ILE A C 1
ATOM 1530 O O . ILE A 1 195 ? -4.098 -17.838 16.241 1.00 77.44 195 ILE A O 1
ATOM 1534 N N . ASP A 1 196 ? -1.990 -18.460 15.753 1.00 75.38 196 ASP A N 1
ATOM 1535 C CA . ASP A 1 196 ? -2.270 -18.943 14.402 1.00 75.38 196 ASP A CA 1
ATOM 1536 C C . ASP A 1 196 ? -2.884 -20.348 14.454 1.00 75.38 196 ASP A C 1
ATOM 1538 O O . ASP A 1 196 ? -2.308 -21.270 15.037 1.00 75.38 196 ASP A O 1
ATOM 1542 N N . MET A 1 197 ? -4.068 -20.505 13.861 1.00 68.12 197 MET A N 1
ATOM 1543 C CA . MET A 1 197 ? -4.816 -21.765 13.861 1.00 68.12 197 MET A CA 1
ATOM 1544 C C . MET A 1 197 ? -4.516 -22.656 12.638 1.00 68.12 197 MET A C 1
ATOM 1546 O O . MET A 1 197 ? -5.092 -23.735 12.498 1.00 68.12 197 MET A O 1
ATOM 1550 N N . GLY A 1 198 ? -3.586 -22.262 11.759 1.00 59.25 198 GLY A N 1
ATOM 1551 C CA . GLY A 1 198 ? -3.132 -23.055 10.609 1.00 59.25 198 GLY A CA 1
ATOM 1552 C C . GLY A 1 198 ? -4.077 -23.068 9.400 1.00 59.25 198 GLY A C 1
ATOM 1553 O O . GLY A 1 198 ? -3.708 -23.569 8.338 1.00 59.25 198 GLY A O 1
ATOM 1554 N N . ASP A 1 199 ? -5.270 -22.492 9.523 1.00 59.31 199 ASP A N 1
ATOM 1555 C CA . ASP A 1 199 ? -6.251 -22.263 8.454 1.00 59.31 199 ASP A CA 1
ATOM 1556 C C . ASP A 1 199 ? -6.144 -20.853 7.835 1.00 59.31 199 ASP A C 1
ATOM 1558 O O . ASP A 1 199 ? -6.913 -20.506 6.938 1.00 59.31 199 ASP A O 1
ATOM 1562 N N . GLY A 1 200 ? -5.162 -20.057 8.277 1.00 60.91 200 GLY A N 1
ATOM 1563 C CA . GLY A 1 200 ? -4.992 -18.650 7.898 1.00 60.91 200 GLY A CA 1
ATOM 1564 C C . GLY A 1 200 ? -5.775 -17.677 8.783 1.00 60.91 200 GLY A C 1
ATOM 1565 O O . GLY A 1 200 ? -5.809 -16.483 8.481 1.00 60.91 200 GLY A O 1
ATOM 1566 N N . THR A 1 201 ? -6.385 -18.175 9.863 1.00 64.62 201 THR A N 1
ATOM 1567 C CA . THR A 1 201 ? -7.096 -17.373 10.858 1.00 64.62 201 THR A CA 1
ATOM 1568 C C . THR A 1 201 ? -6.260 -17.284 12.135 1.00 64.62 201 THR A C 1
ATOM 1570 O O . THR A 1 201 ? -5.762 -18.290 12.644 1.00 64.62 201 THR A O 1
ATOM 1573 N N . SER A 1 202 ? -6.098 -16.070 12.664 1.00 74.81 202 SER A N 1
ATOM 1574 C CA . SER A 1 202 ? -5.417 -15.823 13.939 1.00 74.81 202 SER A CA 1
ATOM 1575 C C . SER A 1 202 ? -6.435 -15.413 14.996 1.00 74.81 202 SER A C 1
ATOM 1577 O O . SER A 1 202 ? -7.293 -14.567 14.737 1.00 74.81 202 SER A O 1
ATOM 1579 N N . VAL A 1 203 ? -6.345 -16.008 16.183 1.00 77.88 203 VAL A N 1
ATOM 1580 C CA . VAL A 1 203 ? -7.223 -15.692 17.314 1.00 77.88 203 VAL A CA 1
ATOM 1581 C C . VAL A 1 203 ? -6.408 -15.045 18.423 1.00 77.88 203 VAL A C 1
ATOM 1583 O O . VAL A 1 203 ? -5.342 -15.525 18.797 1.00 77.88 203 VAL A O 1
ATOM 1586 N N . GLN A 1 204 ? -6.937 -13.946 18.950 1.00 79.81 204 GLN A N 1
ATOM 1587 C CA . GLN A 1 204 ? -6.318 -13.157 20.006 1.00 79.81 204 GLN A CA 1
ATOM 1588 C C . GLN A 1 204 ? -6.663 -13.720 21.387 1.00 79.81 204 GLN A C 1
ATOM 1590 O O . GLN A 1 204 ? -7.834 -13.789 21.762 1.00 79.81 204 GLN A O 1
ATOM 1595 N N . LEU A 1 205 ? -5.640 -14.076 22.162 1.00 81.44 205 LEU A N 1
ATOM 1596 C CA . LEU A 1 205 ? -5.757 -14.524 23.546 1.00 81.44 205 LEU A CA 1
ATOM 1597 C C . LEU A 1 205 ? -5.255 -13.431 24.507 1.00 81.44 205 LEU A C 1
ATOM 1599 O O . LEU A 1 205 ? -4.042 -13.279 24.669 1.00 81.44 205 LEU A O 1
ATOM 1603 N N . PRO A 1 206 ? -6.147 -12.653 25.148 1.00 79.62 206 PRO A N 1
ATOM 1604 C CA . PRO A 1 206 ? -5.751 -11.661 26.144 1.00 79.62 206 PRO A CA 1
ATOM 1605 C C . PRO A 1 206 ? -5.279 -12.345 27.433 1.00 79.62 206 PRO A C 1
ATOM 1607 O O . PRO A 1 206 ? -6.002 -13.165 28.000 1.00 79.62 206 PRO A O 1
ATOM 1610 N N . LEU A 1 207 ? -4.082 -11.990 27.903 1.00 80.00 207 LEU A N 1
ATOM 1611 C CA . LEU A 1 207 ? -3.490 -12.498 29.137 1.00 80.00 207 LEU A CA 1
ATOM 1612 C C . LEU A 1 207 ? -3.512 -11.436 30.236 1.00 80.00 207 LEU A C 1
ATOM 1614 O O . LEU A 1 207 ? -2.959 -10.344 30.077 1.00 80.00 207 LEU A O 1
ATOM 1618 N N . TYR A 1 208 ? -4.081 -11.775 31.388 1.00 82.56 208 TYR A N 1
ATOM 1619 C CA . TYR A 1 208 ? -4.145 -10.880 32.539 1.00 82.56 208 TYR A CA 1
ATOM 1620 C C . TYR A 1 208 ? -3.168 -11.295 33.648 1.00 82.56 208 TYR A C 1
ATOM 1622 O O . TYR A 1 208 ? -2.754 -12.447 33.755 1.00 82.56 208 TYR A O 1
ATOM 1630 N N . ARG A 1 209 ? -2.799 -10.346 34.518 1.00 73.81 209 ARG A N 1
ATOM 1631 C CA . ARG A 1 209 ? -1.770 -10.539 35.558 1.00 73.81 209 ARG A CA 1
ATOM 1632 C C . ARG A 1 209 ? -2.033 -11.702 36.519 1.00 73.81 209 ARG A C 1
ATOM 1634 O O . ARG A 1 209 ? -1.073 -12.271 37.034 1.00 73.81 209 ARG A O 1
ATOM 1641 N N . ASN A 1 210 ? -3.296 -12.018 36.797 1.00 74.62 210 ASN A N 1
ATOM 1642 C CA . ASN A 1 210 ? -3.661 -13.099 37.714 1.00 74.62 210 ASN A CA 1
ATOM 1643 C C . ASN A 1 210 ? -4.080 -14.386 36.987 1.00 74.62 210 ASN A C 1
ATOM 1645 O O . ASN A 1 210 ? -4.523 -15.325 37.651 1.00 74.62 210 ASN A O 1
ATOM 1649 N N . ASP A 1 211 ? -3.957 -14.446 35.658 1.00 77.94 211 ASP A N 1
ATOM 1650 C CA . ASP A 1 211 ? -4.323 -15.642 34.909 1.00 77.94 211 ASP A CA 1
ATOM 1651 C C . ASP A 1 211 ? -3.309 -16.764 35.107 1.00 77.94 211 ASP A C 1
ATOM 1653 O O . ASP A 1 211 ? -2.094 -16.565 35.167 1.00 77.94 211 ASP A O 1
ATOM 1657 N N . ASN A 1 212 ? -3.829 -17.988 35.165 1.00 80.56 212 ASN A N 1
ATOM 1658 C CA . ASN A 1 212 ? -3.009 -19.181 35.103 1.00 80.56 212 ASN A CA 1
ATOM 1659 C C . ASN A 1 212 ? -2.830 -19.573 33.627 1.00 80.56 212 ASN A C 1
ATOM 1661 O O . ASN A 1 212 ? -3.817 -19.980 33.004 1.00 80.56 212 ASN A O 1
ATOM 1665 N N . PRO A 1 213 ? -1.610 -19.509 33.056 1.00 78.25 213 PRO A N 1
ATOM 1666 C CA . PRO A 1 213 ? -1.398 -19.771 31.632 1.00 78.25 213 PRO A CA 1
ATOM 1667 C C . PRO A 1 213 ? -1.859 -21.177 31.232 1.00 78.25 213 PRO A C 1
ATOM 1669 O O . PRO A 1 213 ? -2.374 -21.371 30.135 1.00 78.25 213 PRO A O 1
ATOM 1672 N N . LYS A 1 214 ? -1.781 -22.151 32.149 1.00 79.50 214 LYS A N 1
ATOM 1673 C CA . LYS A 1 214 ? -2.240 -23.524 31.919 1.00 79.50 214 LYS A CA 1
ATOM 1674 C C . LYS A 1 214 ? -3.758 -23.648 31.838 1.00 79.50 214 LYS A C 1
ATOM 1676 O O . LYS A 1 214 ? -4.259 -24.392 30.999 1.00 79.50 214 LYS A O 1
ATOM 1681 N N . GLU A 1 215 ? -4.486 -22.959 32.713 1.00 80.31 215 GLU A N 1
ATOM 1682 C CA . GLU A 1 215 ? -5.954 -22.973 32.677 1.00 80.31 215 GLU A CA 1
ATOM 1683 C C . GLU A 1 215 ? -6.474 -22.165 31.490 1.00 80.31 215 GLU A C 1
ATOM 1685 O O . GLU A 1 215 ? -7.410 -22.606 30.824 1.00 80.31 215 GLU A O 1
ATOM 1690 N N . LEU A 1 216 ? -5.821 -21.043 31.178 1.00 82.62 216 LEU A N 1
ATOM 1691 C CA . LEU A 1 216 ? -6.198 -20.189 30.063 1.00 82.62 216 LEU A CA 1
ATOM 1692 C C . LEU A 1 216 ? -5.940 -20.870 28.710 1.00 82.62 216 LEU A C 1
ATOM 1694 O O . LEU A 1 216 ? -6.848 -20.913 27.888 1.00 82.62 216 LEU A O 1
ATOM 1698 N N . ALA A 1 217 ? -4.776 -21.495 28.502 1.00 80.56 217 ALA A N 1
ATOM 1699 C CA . ALA A 1 217 ? -4.495 -22.263 27.285 1.00 80.56 217 ALA A CA 1
ATOM 1700 C C . ALA A 1 217 ? -5.456 -23.454 27.112 1.00 80.56 217 ALA A C 1
ATOM 1702 O O . ALA A 1 217 ? -5.940 -23.715 26.013 1.00 80.56 217 ALA A O 1
ATOM 1703 N N . ALA A 1 218 ? -5.787 -24.165 28.198 1.00 80.00 218 ALA A N 1
ATOM 1704 C CA . ALA A 1 218 ? -6.736 -25.277 28.143 1.00 80.00 218 ALA A CA 1
ATOM 1705 C C . ALA A 1 218 ? -8.171 -24.813 27.838 1.00 80.00 218 ALA A C 1
ATOM 1707 O O . ALA A 1 218 ? -8.878 -25.468 27.068 1.00 80.00 218 ALA A O 1
ATOM 1708 N N . ALA A 1 219 ? -8.603 -23.695 28.428 1.00 77.94 219 ALA A N 1
ATOM 1709 C CA . ALA A 1 219 ? -9.896 -23.082 28.137 1.00 77.94 219 ALA A CA 1
ATOM 1710 C C . ALA A 1 219 ? -9.955 -22.594 26.685 1.00 77.94 219 ALA A C 1
ATOM 1712 O O . ALA A 1 219 ? -10.917 -22.896 25.984 1.00 77.94 219 ALA A O 1
ATOM 1713 N N . PHE A 1 220 ? -8.891 -21.943 26.219 1.00 81.62 220 PHE A N 1
ATOM 1714 C CA . PHE A 1 220 ? -8.767 -21.441 24.859 1.00 81.62 220 PHE A CA 1
ATOM 1715 C C . PHE A 1 220 ? -8.820 -22.557 23.815 1.00 81.62 220 PHE A C 1
ATOM 1717 O O . PHE A 1 220 ? -9.582 -22.452 22.855 1.00 81.62 220 PHE A O 1
ATOM 1724 N N . CYS A 1 221 ? -8.086 -23.657 24.022 1.00 79.81 221 CYS A N 1
ATOM 1725 C CA . CYS A 1 221 ? -8.154 -24.800 23.114 1.00 79.81 221 CYS A CA 1
ATOM 1726 C C . CYS A 1 221 ? -9.545 -25.437 23.095 1.00 79.81 221 CYS A C 1
ATOM 1728 O O . CYS A 1 221 ? -10.025 -25.845 22.045 1.00 79.81 221 CYS A O 1
ATOM 1730 N N . LYS A 1 222 ? -10.220 -25.506 24.247 1.00 79.31 222 LYS A N 1
ATOM 1731 C CA . LYS A 1 222 ? -11.573 -26.063 24.330 1.00 79.31 222 LYS A CA 1
ATOM 1732 C C . LYS A 1 222 ? -12.615 -25.177 23.642 1.00 79.31 222 LYS A C 1
ATOM 1734 O O . LYS A 1 222 ? -13.562 -25.708 23.073 1.00 79.31 222 LYS A O 1
ATOM 1739 N N . GLU A 1 223 ? -12.465 -23.862 23.739 1.00 78.62 223 GLU A N 1
ATOM 1740 C CA . GLU A 1 223 ? -13.399 -22.885 23.175 1.00 78.62 223 GLU A CA 1
ATOM 1741 C C . GLU A 1 223 ? -13.232 -22.725 21.661 1.00 78.62 223 GLU A C 1
ATOM 1743 O O . GLU A 1 223 ? -14.227 -22.623 20.951 1.00 78.62 223 GLU A O 1
ATOM 1748 N N . ASN A 1 224 ? -11.996 -22.797 21.162 1.00 76.25 224 ASN A N 1
ATOM 1749 C CA . ASN A 1 224 ? -11.677 -22.671 19.735 1.00 76.25 224 ASN A CA 1
ATOM 1750 C C . ASN A 1 224 ? -11.547 -24.028 19.018 1.00 76.25 224 ASN A C 1
ATOM 1752 O O . ASN A 1 224 ? -11.006 -24.090 17.920 1.00 76.25 224 ASN A O 1
ATOM 1756 N N . GLU A 1 225 ? -12.007 -25.117 19.646 1.00 76.62 225 GLU A N 1
ATOM 1757 C CA . GLU A 1 225 ? -11.938 -26.488 19.109 1.00 76.62 225 GLU A CA 1
ATOM 1758 C C . GLU A 1 225 ? -10.519 -26.916 18.660 1.00 76.62 225 GLU A C 1
ATOM 1760 O O . GLU A 1 225 ? -10.361 -27.740 17.760 1.00 76.62 225 GLU A O 1
ATOM 1765 N N . LEU A 1 226 ? -9.476 -26.383 19.307 1.00 76.44 226 LEU A N 1
ATOM 1766 C CA . LEU A 1 226 ? -8.079 -26.715 19.026 1.00 76.44 226 LEU A CA 1
ATOM 1767 C C . LEU A 1 226 ? -7.674 -28.028 19.703 1.00 76.44 226 LEU A C 1
ATOM 1769 O O . LEU A 1 226 ? -8.122 -28.358 20.808 1.00 76.44 226 LEU A O 1
ATOM 1773 N N . ASP A 1 227 ? -6.748 -28.749 19.070 1.00 78.56 227 ASP A N 1
ATOM 1774 C CA . ASP A 1 227 ? -6.185 -29.975 19.629 1.00 78.56 227 ASP A CA 1
ATOM 1775 C C . ASP A 1 227 ? -5.543 -29.724 21.002 1.00 78.56 227 ASP A C 1
ATOM 1777 O O . ASP A 1 227 ? -4.720 -28.822 21.189 1.00 78.56 227 ASP A O 1
ATOM 1781 N N . GLN A 1 228 ? -5.887 -30.566 21.983 1.00 75.19 228 GLN A N 1
ATOM 1782 C CA . GLN A 1 228 ? -5.338 -30.461 23.343 1.00 75.19 228 GLN A CA 1
ATOM 1783 C C . GLN A 1 228 ? -3.828 -30.736 23.399 1.00 75.19 228 GLN A C 1
ATOM 1785 O O . GLN A 1 228 ? -3.174 -30.361 24.373 1.00 75.19 228 GLN A O 1
ATOM 1790 N N . ASP A 1 229 ? -3.266 -31.332 22.346 1.00 81.81 229 ASP A N 1
ATOM 1791 C CA . ASP A 1 229 ? -1.825 -31.516 22.177 1.00 81.81 229 ASP A CA 1
ATOM 1792 C C . ASP A 1 229 ? -1.076 -30.183 21.989 1.00 81.81 229 ASP A C 1
ATOM 1794 O O . ASP A 1 229 ? 0.125 -30.123 22.248 1.00 81.81 229 ASP A O 1
ATOM 1798 N N . ASN A 1 230 ? -1.775 -29.099 21.626 1.00 75.19 230 ASN A N 1
ATOM 1799 C CA . ASN A 1 230 ? -1.191 -27.761 21.470 1.00 75.19 230 ASN A CA 1
ATOM 1800 C C . ASN A 1 230 ? -1.150 -26.962 22.785 1.00 75.19 230 ASN A C 1
ATOM 1802 O O . ASN A 1 230 ? -0.423 -25.973 22.879 1.00 75.19 230 ASN A O 1
ATOM 1806 N N . VAL A 1 231 ? -1.877 -27.398 23.824 1.00 79.75 231 VAL A N 1
ATOM 1807 C CA . VAL A 1 231 ? -1.918 -26.716 25.133 1.00 79.75 231 VAL A CA 1
ATOM 1808 C C . VAL A 1 231 ? -0.515 -26.510 25.727 1.00 79.75 231 VAL A C 1
ATOM 1810 O O . VAL A 1 231 ? -0.235 -25.396 26.163 1.00 79.75 231 VAL A O 1
ATOM 1813 N N . PRO A 1 232 ? 0.404 -27.499 25.737 1.00 82.25 232 PRO A N 1
ATOM 1814 C CA . PRO A 1 232 ? 1.747 -27.302 26.284 1.00 82.25 232 PRO A CA 1
ATOM 1815 C C . PRO A 1 232 ? 2.560 -26.238 25.536 1.00 82.25 232 PRO A C 1
ATOM 1817 O O . PRO A 1 232 ? 3.280 -25.479 26.175 1.00 82.25 232 PRO A O 1
ATOM 1820 N N . ALA A 1 233 ? 2.422 -26.155 24.209 1.00 80.81 233 ALA A N 1
ATOM 1821 C CA . ALA A 1 233 ? 3.127 -25.168 23.393 1.00 80.81 233 ALA A CA 1
ATOM 1822 C C . ALA A 1 233 ? 2.605 -23.744 23.639 1.00 80.81 233 ALA A C 1
ATOM 1824 O O . ALA A 1 233 ? 3.393 -22.805 23.725 1.00 80.81 233 ALA A O 1
ATOM 1825 N N . LEU A 1 234 ? 1.288 -23.588 23.821 1.00 80.56 234 LEU A N 1
ATOM 1826 C CA . LEU A 1 234 ? 0.684 -22.302 24.179 1.00 80.56 234 LEU A CA 1
ATOM 1827 C C . LEU A 1 234 ? 1.130 -21.833 25.563 1.00 80.56 234 LEU A C 1
ATOM 1829 O O . LEU A 1 234 ? 1.514 -20.679 25.719 1.00 80.56 234 LEU A O 1
ATOM 1833 N N . VAL A 1 235 ? 1.144 -22.731 26.551 1.00 85.06 235 VAL A N 1
ATOM 1834 C CA . VAL A 1 235 ? 1.630 -22.405 27.900 1.00 85.06 235 VAL A CA 1
ATOM 1835 C C . VAL A 1 235 ? 3.088 -21.956 27.860 1.00 85.06 235 VAL A C 1
ATOM 1837 O O . VAL A 1 235 ? 3.415 -20.945 28.472 1.00 85.06 235 VAL A O 1
ATOM 1840 N N . GLU A 1 236 ? 3.943 -22.654 27.108 1.00 82.56 236 GLU A N 1
ATOM 1841 C CA . GLU A 1 236 ? 5.353 -22.281 26.956 1.00 82.56 236 GLU A CA 1
ATOM 1842 C C . GLU A 1 236 ? 5.512 -20.898 26.303 1.00 82.56 236 GLU A C 1
ATOM 1844 O O . GLU A 1 236 ? 6.292 -20.081 26.788 1.00 82.56 236 GLU A O 1
ATOM 1849 N N . ALA A 1 237 ? 4.728 -20.591 25.264 1.00 78.31 237 ALA A N 1
ATOM 1850 C CA . ALA A 1 237 ? 4.737 -19.277 24.617 1.00 78.31 237 ALA A CA 1
ATOM 1851 C C . ALA A 1 237 ? 4.264 -18.152 25.558 1.00 78.31 237 ALA A C 1
ATOM 1853 O O . ALA A 1 237 ? 4.858 -17.074 25.592 1.00 78.31 237 ALA A O 1
ATOM 1854 N N . MET A 1 238 ? 3.225 -18.412 26.357 1.00 81.56 238 MET A N 1
ATOM 1855 C CA . MET A 1 238 ? 2.689 -17.459 27.333 1.00 81.56 238 MET A CA 1
ATOM 1856 C C . MET A 1 238 ? 3.672 -17.218 28.486 1.00 81.56 238 MET A C 1
ATOM 1858 O O . MET A 1 238 ? 3.871 -16.074 28.889 1.00 81.56 238 MET A O 1
ATOM 1862 N N . GLU A 1 239 ? 4.313 -18.272 29.004 1.00 82.81 239 GLU A N 1
ATOM 1863 C CA . GLU A 1 239 ? 5.341 -18.168 30.048 1.00 82.81 239 GLU A CA 1
ATOM 1864 C C . GLU A 1 239 ? 6.611 -17.471 29.540 1.00 82.81 239 GLU A C 1
ATOM 1866 O O . GLU A 1 239 ? 7.194 -16.672 30.273 1.00 82.81 239 GLU A O 1
ATOM 1871 N N . ALA A 1 240 ? 7.015 -17.717 28.289 1.00 81.25 240 ALA A N 1
ATOM 1872 C CA . ALA A 1 240 ? 8.139 -17.027 27.661 1.00 81.25 240 ALA A CA 1
ATOM 1873 C C . ALA A 1 240 ? 7.875 -15.519 27.538 1.00 81.25 240 ALA A C 1
ATOM 1875 O O . ALA A 1 240 ? 8.705 -14.726 27.977 1.00 81.25 240 ALA A O 1
ATOM 1876 N N . GLN A 1 241 ? 6.698 -15.115 27.044 1.00 74.81 241 GLN A N 1
ATOM 1877 C CA . GLN A 1 241 ? 6.339 -13.694 26.957 1.00 74.81 241 GLN A CA 1
ATOM 1878 C C . GLN A 1 241 ? 6.172 -13.033 28.331 1.00 74.81 241 GLN A C 1
ATOM 1880 O O . GLN A 1 241 ? 6.568 -11.884 28.509 1.00 74.81 241 GLN A O 1
ATOM 1885 N N . LEU A 1 242 ? 5.651 -13.754 29.328 1.00 75.81 242 LEU A N 1
ATOM 1886 C CA . LEU A 1 242 ? 5.604 -13.275 30.713 1.00 75.81 242 LEU A CA 1
ATOM 1887 C C . LEU A 1 242 ? 6.998 -13.061 31.320 1.00 75.81 242 LEU A C 1
ATOM 1889 O O . LEU A 1 242 ? 7.151 -12.189 32.170 1.00 75.81 242 LEU A O 1
ATOM 1893 N N . ALA A 1 243 ? 7.994 -13.859 30.927 1.00 75.75 243 ALA A N 1
ATOM 1894 C CA . ALA A 1 243 ? 9.367 -13.736 31.413 1.00 75.75 243 ALA A CA 1
ATOM 1895 C C . ALA A 1 243 ? 10.154 -12.590 30.749 1.00 75.75 243 ALA A C 1
ATOM 1897 O O . ALA A 1 243 ? 11.185 -12.179 31.285 1.00 75.75 243 ALA A O 1
ATOM 1898 N N . GLU A 1 244 ? 9.693 -12.095 29.597 1.00 70.12 244 GLU A N 1
ATOM 1899 C CA . GLU A 1 244 ? 10.299 -10.973 28.864 1.00 70.12 244 GLU A CA 1
ATOM 1900 C C . GLU A 1 244 ? 9.730 -9.591 29.252 1.00 70.12 244 GLU A C 1
ATOM 1902 O O . GLU A 1 244 ? 10.274 -8.572 28.816 1.00 70.12 244 GLU A O 1
ATOM 1907 N N . LEU A 1 245 ? 8.681 -9.548 30.086 1.00 60.34 245 LEU A N 1
ATOM 1908 C CA . LEU A 1 245 ? 8.069 -8.334 30.658 1.00 60.34 245 LEU A CA 1
ATOM 1909 C C . LEU A 1 245 ? 8.734 -7.889 31.970 1.00 60.34 245 LEU A C 1
ATOM 1911 O O . LEU A 1 245 ? 8.875 -6.656 32.156 1.00 60.34 245 LEU A O 1
#

Sequence (245 aa):
MPINLGDQKEADLIYFEGDSVERTVELFLVGVGLGESDRFSDNVSQLSALVRERLAALQQEQQQAQQQVEAEQTAQPTQPQPLFAIPVTLSGNVYNLEYFEGQEPNYVANTFCVEKHEIVRAELGVEFDGNQLLECQNVLARSIIDILEERRQLQAQEEQSQQPAEPQAGAETPLPVEEEAPTDPRGVLLFTLDIDMGDGTSVQLPLYRNDNPKELAAAFCKENELDQDNVPALVEAMEAQLAEL

Secondary structure (DSSP, 8-state):
-EEE-STT-EEEPP--TTS-HHHHHHHHHHHTT-TT-TTHHHHHHHHHHHHHHHHHHHHHHHHHHHHHHHHHHHS---PPPPSEEEEEEETTEEEEEEE-TT--HHHHHHHHHHHHHHHHHHHH-PPPPHHHHHHHHHHHHHHHHHHHHHHHHHHHHHHHTT----------------------TT-SEEEEEEEE-SSS-EEEEEEETT--HHHHHHHHHHHTT--GGGHHHHHHHHHHHHH--